Protein AF-A0A6J7ZXK5-F1 (afdb_monomer)

Mean predicted aligned error: 17.22 Å

pLDDT: mean 75.26, std 20.77, range [26.08, 98.31]

Secondary structure (DSSP, 8-state):
--HHHHHHHHSTT-S--HHHHHTGGGSHHHHHHHTT-EEEEEEEEPTT-SSEEEEEEEE--TT---GGGPEEEEEEEETTT--EEEEEESSTTGGGS--HHHHHHHHHHHHHHHTT-TTHHHHHHHHHHHHHHHHHHHHHHHHHHHHHHHHHHHHHSSS-EEE---SEE-SS-TT-EE--SEEEE-SSS--EEEEEE--GGGTTS-HHHHHHTTSS-SEEEETTEEEE-TT-TT-HHHHHHHHHHHHT-SEEEEEEEETTEEEEEEEE--HHHIIIIIHHHHHHHIIIIIHHHHHH-HHHHHHHHHHHGGGS-----------HHHHHHHHHHHHHHHTTSS----

Radius of gyration: 25.98 Å; Cα contacts (8 Å, |Δi|>4): 522; chains: 1; bounding box: 59×76×54 Å

Structure (mmCIF, N/CA/C/O backbone):
data_AF-A0A6J7ZXK5-F1
#
_entry.id   AF-A0A6J7ZXK5-F1
#
loop_
_atom_site.group_PDB
_atom_site.id
_atom_site.type_symbol
_atom_site.label_atom_id
_atom_site.label_alt_id
_atom_site.label_comp_id
_atom_site.label_asym_id
_atom_site.label_entity_id
_atom_site.label_seq_id
_atom_site.pdbx_PDB_ins_code
_atom_site.Cartn_x
_atom_site.Cartn_y
_atom_site.Cartn_z
_atom_site.occupancy
_atom_site.B_iso_or_equiv
_atom_site.auth_seq_id
_atom_site.auth_comp_id
_atom_site.auth_asym_id
_atom_site.auth_atom_id
_atom_site.pdbx_PDB_model_num
ATOM 1 N N . MET A 1 1 ? -20.442 36.609 11.844 1.00 46.25 1 MET A N 1
ATOM 2 C CA . MET A 1 1 ? -20.566 36.477 10.367 1.00 46.25 1 MET A CA 1
ATOM 3 C C . MET A 1 1 ? -19.559 35.444 9.891 1.00 46.25 1 MET A C 1
ATOM 5 O O . MET A 1 1 ? -18.441 35.482 10.380 1.00 46.25 1 MET A O 1
ATOM 9 N N . SER A 1 2 ? -19.920 34.521 8.990 1.00 64.50 2 SER A N 1
ATOM 10 C CA . SER A 1 2 ? -18.962 33.522 8.486 1.00 64.50 2 SER A CA 1
ATOM 11 C C . SER A 1 2 ? -17.752 34.211 7.844 1.00 64.50 2 SER A C 1
ATOM 13 O O . SER A 1 2 ? -17.931 35.162 7.088 1.00 64.50 2 SER A O 1
ATOM 15 N N . MET A 1 3 ? -16.544 33.720 8.116 1.00 69.25 3 MET A N 1
ATOM 16 C CA . MET A 1 3 ? -15.251 34.225 7.622 1.00 69.25 3 MET A CA 1
ATOM 17 C C . MET A 1 3 ? -15.248 34.596 6.127 1.00 69.25 3 MET A C 1
ATOM 19 O O . MET A 1 3 ? -14.761 35.653 5.741 1.00 69.25 3 MET A O 1
ATOM 23 N N . VAL A 1 4 ? -15.916 33.790 5.296 1.00 71.31 4 VAL A N 1
ATOM 24 C CA . VAL A 1 4 ? -16.119 34.066 3.863 1.00 71.31 4 VAL A CA 1
ATOM 25 C C . VAL A 1 4 ? -16.871 35.372 3.604 1.00 71.31 4 VAL A C 1
ATOM 27 O O . VAL A 1 4 ? -16.487 36.137 2.729 1.00 71.31 4 VAL A O 1
ATOM 30 N N . LYS A 1 5 ? -17.923 35.668 4.375 1.00 77.06 5 LYS A N 1
ATOM 31 C CA . LYS A 1 5 ? -18.691 36.913 4.226 1.00 77.06 5 LYS A CA 1
ATOM 32 C C . LYS A 1 5 ? -17.854 38.125 4.631 1.00 77.06 5 LYS A C 1
ATOM 34 O O . LYS A 1 5 ? -17.946 39.148 3.970 1.00 77.06 5 LYS A O 1
ATOM 39 N N . LYS A 1 6 ? -17.039 38.000 5.686 1.00 80.81 6 LYS A N 1
ATOM 40 C CA . LYS A 1 6 ? -16.117 39.058 6.134 1.00 80.81 6 LYS A CA 1
ATOM 41 C C . LYS A 1 6 ? -15.082 39.367 5.049 1.00 80.81 6 LYS A C 1
ATOM 43 O O . LYS A 1 6 ? -14.937 40.522 4.677 1.00 80.81 6 LYS A O 1
ATOM 48 N N . TYR A 1 7 ? -14.442 38.338 4.489 1.00 83.06 7 TYR A N 1
ATOM 49 C CA . TYR A 1 7 ? -13.479 38.502 3.398 1.00 83.06 7 TYR A CA 1
ATOM 50 C C . TYR A 1 7 ? -14.111 39.164 2.165 1.00 83.06 7 TYR A C 1
ATOM 52 O O . TYR A 1 7 ? -13.640 40.203 1.715 1.00 83.06 7 TYR A O 1
ATOM 60 N N . LEU A 1 8 ? -15.231 38.623 1.672 1.00 81.12 8 LEU A N 1
ATOM 61 C CA . LEU A 1 8 ? -15.890 39.126 0.463 1.00 81.12 8 LEU A CA 1
ATOM 62 C C . LEU A 1 8 ? -16.409 40.568 0.597 1.00 81.12 8 LEU A C 1
ATOM 64 O O . LEU A 1 8 ? -16.480 41.266 -0.407 1.00 81.12 8 LEU A O 1
ATOM 68 N N . LEU A 1 9 ? -16.767 41.029 1.799 1.00 83.62 9 LEU A N 1
ATOM 69 C CA . LEU A 1 9 ? -17.201 42.416 2.028 1.00 83.62 9 LEU A CA 1
ATOM 70 C C . LEU A 1 9 ? -16.044 43.410 2.139 1.00 83.62 9 LEU A C 1
ATOM 72 O O . LEU A 1 9 ? -16.239 44.586 1.855 1.00 83.62 9 LEU A O 1
ATOM 76 N N . ASN A 1 10 ? -14.865 42.951 2.558 1.00 79.38 10 ASN A N 1
ATOM 77 C CA . ASN A 1 10 ? -13.720 43.817 2.834 1.00 79.38 10 ASN A CA 1
ATOM 78 C C . ASN A 1 10 ? -12.797 44.009 1.618 1.00 79.38 10 ASN A C 1
ATOM 80 O O . ASN A 1 10 ? -11.854 44.797 1.681 1.00 79.38 10 ASN A O 1
ATOM 84 N N . CYS A 1 11 ? -13.040 43.307 0.508 1.00 76.12 11 CYS A N 1
ATOM 85 C CA . CYS A 1 11 ? -12.299 43.518 -0.733 1.00 76.12 11 CYS A CA 1
ATOM 86 C C . CYS A 1 11 ? -12.685 44.859 -1.381 1.00 76.12 11 CYS A C 1
ATOM 88 O O . CYS A 1 11 ? -13.863 45.139 -1.590 1.00 76.12 11 CYS A O 1
ATOM 90 N N . GLN A 1 12 ? -11.676 45.657 -1.752 1.00 57.50 12 GLN A N 1
ATOM 91 C CA . GLN A 1 12 ? -11.812 47.054 -2.199 1.00 57.50 12 GLN A CA 1
ATOM 92 C C . GLN A 1 12 ? -12.733 47.264 -3.419 1.00 57.50 12 GLN A C 1
ATOM 94 O O . GLN A 1 12 ? -13.252 48.361 -3.596 1.00 57.50 12 GLN A O 1
ATOM 99 N N . VAL A 1 13 ? -12.956 46.232 -4.249 1.00 62.78 13 VAL A N 1
ATOM 100 C CA . VAL A 1 13 ? -13.849 46.269 -5.426 1.00 62.78 13 VAL A CA 1
ATOM 101 C C . VAL A 1 13 ? -14.629 44.953 -5.524 1.00 62.78 13 VAL A C 1
ATOM 103 O O . VAL A 1 13 ? -14.370 44.088 -6.361 1.00 62.78 13 VAL A O 1
ATOM 106 N N . SER A 1 14 ? -15.549 44.759 -4.588 1.00 63.16 14 SER A N 1
ATOM 107 C CA . SER A 1 14 ? -16.334 43.534 -4.449 1.00 63.16 14 SER A CA 1
ATOM 108 C C . SER A 1 14 ? -17.688 43.629 -5.161 1.00 63.16 14 SER A C 1
ATOM 110 O O . SER A 1 14 ? -18.408 44.609 -4.995 1.00 63.16 14 SER A O 1
ATOM 112 N N . GLU A 1 15 ? -18.083 42.587 -5.906 1.00 70.88 15 GLU A N 1
ATOM 113 C CA . GLU A 1 15 ? -19.474 42.435 -6.385 1.00 70.88 15 GLU A CA 1
ATOM 114 C C . GLU A 1 15 ? -20.438 41.988 -5.261 1.00 70.88 15 GLU A C 1
ATOM 116 O O . GLU A 1 15 ? -21.645 41.834 -5.472 1.00 70.88 15 GLU A O 1
ATOM 121 N N . TYR A 1 16 ? -19.916 41.775 -4.048 1.00 80.44 16 TYR A N 1
ATOM 122 C CA . TYR A 1 16 ? -20.671 41.352 -2.878 1.00 80.44 16 TYR A CA 1
ATOM 123 C C . TYR A 1 16 ? -21.000 42.532 -1.968 1.00 80.44 16 TYR A C 1
ATOM 125 O O . TYR A 1 16 ? -20.143 43.320 -1.584 1.00 80.44 16 TYR A O 1
ATOM 133 N N . ASN A 1 17 ? -22.256 42.592 -1.540 1.00 82.56 17 ASN A N 1
ATOM 134 C CA . ASN A 1 17 ? -22.735 43.517 -0.525 1.00 82.56 17 ASN A CA 1
ATOM 135 C C . ASN A 1 17 ? -23.516 42.740 0.544 1.00 82.56 17 ASN A C 1
ATOM 137 O O . ASN A 1 17 ? -23.734 41.528 0.436 1.00 82.56 17 ASN A O 1
ATOM 141 N N . GLN A 1 18 ? -23.925 43.423 1.616 1.00 80.88 18 GLN A N 1
ATOM 142 C CA . GLN A 1 18 ? -24.623 42.758 2.719 1.00 80.88 18 GLN A CA 1
ATOM 143 C C . GLN A 1 18 ? -25.909 42.056 2.255 1.00 80.88 18 GLN A C 1
ATOM 145 O O . GLN A 1 18 ? -26.206 40.958 2.728 1.00 80.88 18 GLN A O 1
ATOM 150 N N . THR A 1 19 ? -26.641 42.649 1.311 1.00 79.88 19 THR A N 1
ATOM 151 C CA . THR A 1 19 ? -27.882 42.095 0.754 1.00 79.88 19 THR A CA 1
ATOM 152 C C . THR A 1 19 ? -27.608 40.835 -0.068 1.00 79.88 19 THR A C 1
ATOM 154 O O . THR A 1 19 ? -28.214 39.793 0.188 1.00 79.88 19 THR A O 1
ATOM 157 N N . SER A 1 20 ? -26.633 40.871 -0.982 1.00 77.81 20 SER A N 1
ATOM 158 C CA . SER A 1 20 ? -26.296 39.721 -1.829 1.00 77.81 20 SER A CA 1
ATOM 159 C C . SER A 1 20 ? -25.711 38.550 -1.031 1.00 77.81 20 SER A C 1
ATOM 161 O O . SER A 1 20 ? -25.982 37.395 -1.348 1.00 77.81 20 SER A O 1
ATOM 163 N N . LEU A 1 21 ? -25.002 38.805 0.076 1.00 79.62 21 LEU A N 1
ATOM 164 C CA . LEU A 1 21 ? -24.476 37.754 0.962 1.00 79.62 21 LEU A CA 1
ATOM 165 C C . LEU A 1 21 ? -25.483 37.215 1.990 1.00 79.62 21 LEU A C 1
ATOM 167 O O . LEU A 1 21 ? -25.245 36.157 2.593 1.00 79.62 21 LEU A O 1
ATOM 171 N N . ARG A 1 22 ? -26.609 37.901 2.220 1.00 80.19 22 ARG A N 1
ATOM 172 C CA . ARG A 1 22 ? -27.767 37.302 2.907 1.00 80.19 22 ARG A CA 1
ATOM 173 C C . ARG A 1 22 ? -28.413 36.251 2.009 1.00 80.19 22 ARG A C 1
ATOM 175 O O . ARG A 1 22 ? -28.687 35.150 2.473 1.00 80.19 22 ARG A O 1
ATOM 182 N N . GLN A 1 23 ? -28.522 36.547 0.716 1.00 82.00 23 GLN A N 1
ATOM 183 C CA . GLN A 1 23 ? -29.048 35.653 -0.316 1.00 82.00 23 GLN A CA 1
ATOM 184 C C . GLN A 1 23 ? -27.929 34.967 -1.117 1.00 82.00 23 GLN A C 1
ATOM 186 O O . GLN A 1 23 ? -28.024 34.810 -2.331 1.00 82.00 23 GLN A O 1
ATOM 191 N N . TYR A 1 24 ? -26.856 34.534 -0.442 1.00 77.50 24 TYR A N 1
ATOM 192 C CA . TYR A 1 24 ? -25.637 34.062 -1.114 1.00 77.50 24 TYR A CA 1
ATOM 193 C C . TYR A 1 24 ? -25.882 32.906 -2.101 1.00 77.50 24 TYR A C 1
ATOM 195 O O . TYR A 1 24 ? -25.178 32.813 -3.104 1.00 77.50 24 TYR A O 1
ATOM 203 N N . LYS A 1 25 ? -26.906 32.071 -1.868 1.00 81.31 25 LYS A N 1
ATOM 204 C CA . LYS A 1 25 ? -27.310 30.978 -2.769 1.00 81.31 25 LYS A CA 1
ATOM 205 C C . LYS A 1 25 ? -27.790 31.449 -4.150 1.00 81.31 25 LYS A C 1
ATOM 207 O O . LYS A 1 25 ? -27.749 30.678 -5.097 1.00 81.31 25 LYS A O 1
ATOM 212 N N . LEU A 1 26 ? -28.216 32.706 -4.274 1.00 80.62 26 LEU A N 1
ATOM 213 C CA . LEU A 1 26 ? -28.639 33.315 -5.539 1.00 80.62 26 LEU A CA 1
ATOM 214 C C . LEU A 1 26 ? -27.481 33.993 -6.287 1.00 80.62 26 LEU A C 1
ATOM 216 O O . LEU A 1 26 ? -27.655 34.458 -7.410 1.00 80.62 26 LEU A O 1
ATOM 220 N N . THR A 1 27 ? -26.295 34.072 -5.678 1.00 83.56 27 THR A N 1
ATOM 221 C CA . THR A 1 27 ? -25.137 34.715 -6.307 1.00 83.56 27 THR A CA 1
ATOM 222 C C . THR A 1 27 ? -24.544 33.840 -7.406 1.00 83.56 27 THR A C 1
ATOM 224 O O . THR A 1 27 ? -24.547 32.610 -7.322 1.00 83.56 27 THR A O 1
ATOM 227 N N . ARG A 1 28 ? -23.923 34.480 -8.403 1.00 84.44 28 ARG A N 1
ATOM 228 C CA . ARG A 1 28 ? -23.172 33.793 -9.465 1.00 84.44 28 ARG A CA 1
ATOM 229 C C . ARG A 1 28 ? -22.085 32.868 -8.907 1.00 84.44 28 ARG A C 1
ATOM 231 O O . ARG A 1 28 ? -21.833 31.801 -9.457 1.00 84.44 28 ARG A O 1
ATOM 238 N N . ALA A 1 29 ? -21.469 33.241 -7.787 1.00 85.50 29 ALA A N 1
ATOM 239 C CA . ALA A 1 29 ? -20.511 32.393 -7.087 1.00 85.50 29 ALA A CA 1
ATOM 240 C C . ALA A 1 29 ? -21.107 31.069 -6.605 1.00 85.50 29 ALA A C 1
ATOM 242 O O . ALA A 1 29 ? -20.501 30.018 -6.805 1.00 85.50 29 ALA A O 1
ATOM 243 N N . TYR A 1 30 ? -22.296 31.098 -6.004 1.00 82.19 30 TYR A N 1
ATOM 244 C CA . TYR A 1 30 ? -22.951 29.864 -5.582 1.00 82.19 30 TYR A CA 1
ATOM 245 C C . TYR A 1 30 ?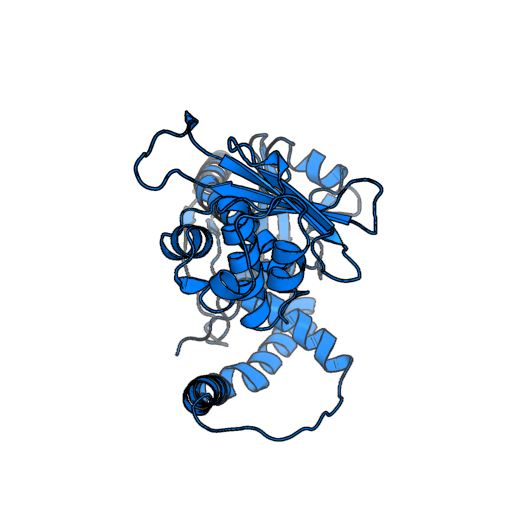 -23.432 29.038 -6.778 1.00 82.19 30 TYR A C 1
ATOM 247 O O . TYR A 1 30 ? -23.305 27.822 -6.751 1.00 82.19 30 TYR A O 1
ATOM 255 N N . GLN A 1 31 ? -23.861 29.672 -7.873 1.00 83.81 31 GLN A N 1
ATOM 256 C CA . GLN A 1 31 ? -24.185 28.964 -9.120 1.00 83.81 31 GLN A CA 1
ATOM 257 C C . GLN A 1 31 ? -22.975 28.200 -9.690 1.00 83.81 31 GLN A C 1
ATOM 259 O O . GLN A 1 31 ? -23.115 27.067 -10.140 1.00 83.81 31 GLN A O 1
ATOM 264 N N . HIS A 1 32 ? -21.765 28.775 -9.639 1.00 79.25 32 HIS A N 1
ATOM 265 C CA . HIS A 1 32 ? -20.539 28.064 -10.031 1.00 79.25 32 HIS A CA 1
ATOM 266 C C . HIS A 1 32 ? -20.218 26.868 -9.120 1.00 79.25 32 HIS A C 1
ATOM 268 O O . HIS A 1 32 ? -19.673 25.870 -9.599 1.00 79.25 32 HIS A O 1
ATOM 274 N N . LEU A 1 33 ? -20.534 26.970 -7.826 1.00 76.81 33 LEU A N 1
ATOM 275 C CA . LEU A 1 33 ? -20.381 25.881 -6.863 1.00 76.81 33 LEU A CA 1
ATOM 276 C C . LEU A 1 33 ? -21.398 24.759 -7.116 1.00 76.81 33 LEU A C 1
ATOM 278 O O . LEU A 1 33 ? -21.000 23.605 -7.262 1.00 76.81 33 LEU A O 1
ATOM 282 N N . ASP A 1 34 ? -22.679 25.106 -7.212 1.00 74.81 34 ASP A N 1
ATOM 283 C CA . ASP A 1 34 ? -23.798 24.174 -7.390 1.00 74.81 34 ASP A CA 1
ATOM 284 C C . ASP A 1 34 ? -23.681 23.386 -8.703 1.00 74.81 34 ASP A C 1
ATOM 286 O O . ASP A 1 34 ? -23.785 22.160 -8.729 1.00 74.81 34 ASP A O 1
ATOM 290 N N . ALA A 1 35 ? -23.290 24.071 -9.781 1.00 73.44 35 ALA A N 1
ATOM 291 C CA . ALA A 1 35 ? -23.019 23.455 -11.075 1.00 73.44 35 ALA A CA 1
ATOM 292 C C . ALA A 1 35 ? -21.688 22.669 -11.137 1.00 73.44 35 ALA A C 1
ATOM 294 O O . ALA A 1 35 ? -21.307 22.175 -12.198 1.00 73.44 35 ALA A O 1
ATOM 295 N N . LYS A 1 36 ? -20.955 22.542 -10.018 1.00 74.44 36 LYS A N 1
ATOM 296 C CA . LYS A 1 36 ? -19.687 21.793 -9.900 1.00 74.44 36 LYS A CA 1
ATOM 297 C C . LYS A 1 36 ? -18.620 22.223 -10.915 1.00 74.44 36 LYS A C 1
ATOM 299 O O . LYS A 1 36 ? -17.839 21.412 -11.409 1.00 74.44 36 LYS A O 1
ATOM 304 N N . HIS A 1 37 ? -18.540 23.521 -11.205 1.00 79.56 37 HIS A N 1
ATOM 305 C CA . HIS A 1 37 ? -17.575 24.053 -12.171 1.00 79.56 37 HIS A CA 1
ATOM 306 C C . HIS A 1 37 ? -16.142 24.141 -11.623 1.00 79.56 37 HIS A C 1
ATOM 308 O O . HIS A 1 37 ? -15.199 24.328 -12.399 1.00 79.56 37 HIS A O 1
ATOM 314 N N . LEU A 1 38 ? -15.957 24.013 -10.304 1.00 74.62 38 LEU A N 1
ATOM 315 C CA . LEU A 1 38 ? -14.646 24.001 -9.656 1.00 74.62 38 LEU A CA 1
ATOM 316 C C . LEU A 1 38 ? -13.979 22.626 -9.751 1.00 74.62 38 LEU A C 1
ATOM 318 O O . LEU A 1 38 ? -14.526 21.610 -9.341 1.00 74.62 38 LEU A O 1
ATOM 322 N N . ASN A 1 39 ? -12.745 22.628 -10.235 1.00 74.88 39 ASN A N 1
ATOM 323 C CA . ASN A 1 39 ? -11.919 21.462 -10.501 1.00 74.88 39 ASN A CA 1
ATOM 324 C C . ASN A 1 39 ? -10.497 21.685 -9.980 1.00 74.88 39 ASN A C 1
ATOM 326 O O . ASN A 1 39 ? -10.060 22.825 -9.808 1.00 74.88 39 ASN A O 1
ATOM 330 N N . ASN A 1 40 ? -9.740 20.601 -9.794 1.00 73.62 40 ASN A N 1
ATOM 331 C CA . ASN A 1 40 ? -8.323 20.642 -9.401 1.00 73.62 40 ASN A CA 1
ATOM 332 C C . ASN A 1 40 ? -8.048 21.475 -8.132 1.00 73.62 40 ASN A C 1
ATOM 334 O O . ASN A 1 40 ? -7.013 22.136 -8.029 1.00 73.62 40 ASN A O 1
ATOM 338 N N . VAL A 1 41 ? -8.981 21.461 -7.172 1.00 71.62 41 VAL A N 1
ATOM 339 C CA . VAL A 1 41 ? -8.813 22.165 -5.895 1.00 71.62 41 VAL A CA 1
ATOM 340 C C . VAL A 1 41 ? -7.691 21.495 -5.103 1.00 71.62 41 VAL A C 1
ATOM 342 O O . VAL A 1 41 ? -7.762 20.308 -4.792 1.00 71.62 41 VAL A O 1
ATOM 345 N N . SER A 1 42 ? -6.640 22.243 -4.788 1.00 61.97 42 SER A N 1
ATOM 346 C CA . SER A 1 42 ? -5.446 21.746 -4.103 1.00 61.97 42 SER A CA 1
ATOM 347 C C . SER A 1 42 ? -4.882 22.803 -3.166 1.00 61.97 42 SER A C 1
ATOM 349 O O . SER A 1 42 ? -4.924 23.986 -3.469 1.00 61.97 42 SER A O 1
ATOM 351 N N . TYR A 1 43 ? -4.328 22.395 -2.030 1.00 71.56 43 TYR A N 1
ATOM 352 C CA . TYR A 1 43 ? -3.580 23.289 -1.145 1.00 71.56 43 TYR A CA 1
ATOM 353 C C . TYR A 1 43 ? -2.079 23.092 -1.358 1.00 71.56 43 TYR A C 1
ATOM 355 O O . TYR A 1 43 ? -1.624 21.957 -1.505 1.00 71.56 43 TYR A O 1
ATOM 363 N N . ASN A 1 44 ? -1.323 24.186 -1.368 1.00 67.56 44 ASN A N 1
ATOM 364 C CA . ASN A 1 44 ? 0.124 24.217 -1.520 1.00 67.56 44 ASN A CA 1
ATOM 365 C C . ASN A 1 44 ? 0.717 25.092 -0.406 1.00 67.56 44 ASN A C 1
ATOM 367 O O . ASN A 1 44 ? 0.388 26.279 -0.362 1.00 67.56 44 ASN A O 1
ATOM 371 N N . PRO A 1 45 ? 1.575 24.553 0.475 1.00 66.75 45 PRO A N 1
ATOM 372 C CA . PRO A 1 45 ? 2.312 25.388 1.416 1.00 66.75 45 PRO A CA 1
ATOM 373 C C . PRO A 1 45 ? 3.243 26.336 0.648 1.00 66.75 45 PRO A C 1
ATOM 375 O O . PRO A 1 45 ? 3.753 25.983 -0.421 1.00 66.75 45 PRO A O 1
ATOM 378 N N . ILE A 1 46 ? 3.441 27.544 1.171 1.00 70.94 46 ILE A N 1
ATOM 379 C CA . ILE A 1 46 ? 4.375 28.506 0.587 1.00 70.94 46 ILE A CA 1
ATOM 380 C C . ILE A 1 46 ? 5.759 28.214 1.164 1.00 70.94 46 ILE A C 1
ATOM 382 O O . ILE A 1 46 ? 5.944 28.177 2.377 1.00 70.94 46 ILE A O 1
ATOM 386 N N . VAL A 1 47 ? 6.728 27.961 0.283 1.00 61.38 47 VAL A N 1
ATOM 387 C CA . VAL A 1 47 ? 8.114 27.684 0.681 1.00 61.38 47 VAL A CA 1
ATOM 388 C C . VAL A 1 47 ? 8.648 28.893 1.449 1.00 61.38 47 VAL A C 1
ATOM 390 O O . VAL A 1 47 ? 8.525 30.019 0.970 1.00 61.38 47 VAL A O 1
ATOM 393 N N . ASN A 1 48 ? 9.229 28.649 2.625 1.00 58.06 48 ASN A N 1
ATOM 394 C CA . ASN A 1 48 ? 9.739 29.668 3.552 1.00 58.06 48 ASN A CA 1
ATOM 395 C C . ASN A 1 48 ? 8.662 30.550 4.218 1.00 58.06 48 ASN A C 1
ATOM 397 O O . ASN A 1 48 ? 8.964 31.665 4.638 1.00 58.06 48 ASN A O 1
ATOM 401 N N . SER A 1 49 ? 7.414 30.079 4.328 1.00 61.44 49 SER A N 1
ATOM 402 C CA . SER A 1 49 ? 6.383 30.741 5.135 1.00 61.44 49 SER A CA 1
ATOM 403 C C . SER A 1 49 ? 5.605 29.736 5.981 1.00 61.44 49 SER A C 1
ATOM 405 O O . SER A 1 49 ? 4.842 28.925 5.457 1.00 61.44 49 SER A O 1
ATOM 407 N N . ASP A 1 50 ? 5.746 29.849 7.300 1.00 71.31 50 ASP A N 1
ATOM 408 C CA . ASP A 1 50 ? 4.936 29.089 8.263 1.00 71.31 50 ASP A CA 1
ATOM 409 C C . ASP A 1 50 ? 3.549 29.720 8.467 1.00 71.31 50 ASP A C 1
ATOM 411 O O . ASP A 1 50 ? 2.619 29.081 8.952 1.00 71.31 50 ASP A O 1
ATOM 415 N N . THR A 1 51 ? 3.397 30.976 8.043 1.00 68.19 51 THR A N 1
ATOM 416 C CA . THR A 1 51 ? 2.189 31.784 8.232 1.00 68.19 51 THR A CA 1
ATOM 417 C C . THR A 1 51 ? 1.173 31.589 7.113 1.00 68.19 51 THR A C 1
ATOM 419 O O . THR A 1 51 ? -0.024 31.652 7.369 1.00 68.19 51 THR A O 1
ATOM 422 N N . PHE A 1 52 ? 1.604 31.349 5.869 1.00 72.50 52 PHE A N 1
ATOM 423 C CA . PHE A 1 52 ? 0.706 31.401 4.711 1.00 72.50 52 PHE A CA 1
ATOM 424 C C . PHE A 1 52 ? 0.708 30.131 3.865 1.00 72.50 52 PHE A C 1
ATOM 426 O O . PHE A 1 52 ? 1.728 29.472 3.672 1.00 72.50 52 PHE A O 1
ATOM 433 N N . GLY A 1 53 ? -0.454 29.794 3.310 1.00 74.88 53 GLY A N 1
ATOM 434 C CA . GLY A 1 53 ? -0.622 28.687 2.374 1.00 74.88 53 GLY A CA 1
ATOM 435 C C . GLY A 1 53 ? -1.560 29.033 1.229 1.00 74.88 53 GLY A C 1
ATOM 436 O O . GLY A 1 53 ? -2.466 29.840 1.386 1.00 74.88 53 GLY A O 1
ATOM 437 N N . ALA A 1 54 ? -1.364 28.423 0.062 1.00 77.69 54 ALA A N 1
ATOM 438 C CA . ALA A 1 54 ? -2.116 28.739 -1.147 1.00 77.69 54 ALA A CA 1
ATOM 439 C C . ALA A 1 54 ? -3.065 27.603 -1.555 1.00 77.69 54 ALA A C 1
ATOM 441 O O . ALA A 1 54 ? -2.629 26.526 -1.964 1.00 77.69 54 ALA A O 1
ATOM 442 N N . VAL A 1 55 ? -4.371 27.858 -1.550 1.00 77.75 55 VAL A N 1
ATOM 443 C CA . VAL A 1 55 ? -5.368 27.013 -2.214 1.00 77.75 55 VAL A CA 1
ATOM 444 C C . VAL A 1 55 ? -5.441 27.396 -3.686 1.00 77.75 55 VAL A C 1
ATOM 446 O O . VAL A 1 55 ? -5.749 28.534 -4.017 1.00 77.75 55 VAL A O 1
ATOM 449 N N . LYS A 1 56 ? -5.178 26.449 -4.579 1.00 81.38 56 LYS A N 1
ATOM 450 C CA . LYS A 1 56 ? -5.309 26.585 -6.029 1.00 81.38 56 LYS A CA 1
ATOM 451 C C . LYS A 1 56 ? -6.538 25.834 -6.511 1.00 81.38 56 LYS A C 1
ATOM 453 O O . LYS A 1 56 ? -6.836 24.763 -5.993 1.00 81.38 56 LYS A O 1
ATOM 458 N N . ALA A 1 57 ? -7.214 26.351 -7.523 1.00 81.94 57 ALA A N 1
ATOM 459 C CA . ALA A 1 57 ? -8.289 25.648 -8.211 1.00 81.94 57 ALA A CA 1
ATOM 460 C C . ALA A 1 57 ? -8.368 26.081 -9.678 1.00 81.94 57 ALA A C 1
ATOM 462 O O . ALA A 1 57 ? -7.697 27.014 -10.116 1.00 81.94 57 ALA A O 1
ATOM 463 N N . SER A 1 58 ? -9.226 25.408 -10.432 1.00 83.62 58 SER A N 1
ATOM 464 C CA . SER A 1 58 ? -9.625 25.780 -11.787 1.00 83.62 58 SER A CA 1
ATOM 465 C C . SER A 1 58 ? -11.148 25.833 -11.871 1.00 83.62 58 SER A C 1
ATOM 467 O O . SER A 1 58 ? -11.815 24.997 -11.275 1.00 83.62 58 SER A O 1
ATOM 469 N N . CYS A 1 59 ? -11.710 26.797 -12.590 1.00 82.50 59 CYS A N 1
ATOM 470 C CA . CYS A 1 59 ? -13.139 26.910 -12.841 1.00 82.50 59 CYS A CA 1
ATOM 471 C C . CYS A 1 59 ? -13.396 26.831 -14.345 1.00 82.50 59 CYS A C 1
ATOM 473 O O . CYS A 1 59 ? -12.832 27.613 -15.118 1.00 82.50 59 CYS A O 1
ATOM 475 N N . LEU A 1 60 ? -14.213 25.862 -14.754 1.00 75.69 60 LEU A N 1
ATOM 476 C CA . LEU A 1 60 ? -14.644 25.721 -16.140 1.00 75.69 60 LEU A CA 1
ATOM 477 C C . LEU A 1 60 ? -15.773 26.719 -16.448 1.00 75.69 60 LEU A C 1
ATOM 479 O O . LEU A 1 60 ? -16.593 27.007 -15.572 1.00 75.69 60 LEU A O 1
ATOM 483 N N . PRO A 1 61 ? -15.834 27.261 -17.675 1.00 69.06 61 PRO A N 1
ATOM 484 C CA . PRO A 1 61 ? -16.959 28.088 -18.091 1.00 69.06 61 PRO A CA 1
ATOM 485 C C . PRO A 1 61 ? -18.249 27.258 -18.110 1.00 69.06 61 PRO A C 1
ATOM 487 O O . PRO A 1 61 ? -18.254 26.109 -18.544 1.00 69.06 61 PRO A O 1
ATOM 490 N N . SER A 1 62 ? -19.359 27.868 -17.698 1.00 54.97 62 SER A N 1
ATOM 491 C CA . SER A 1 62 ? -20.658 27.204 -17.518 1.00 54.97 62 SER A CA 1
ATOM 492 C C . SER A 1 62 ? -21.307 26.657 -18.797 1.00 54.97 62 SER A C 1
ATOM 494 O O . SER A 1 62 ? -22.358 26.033 -18.716 1.00 54.97 62 SER A O 1
ATOM 496 N N . GLN A 1 63 ? -20.725 26.906 -19.976 1.00 45.62 63 GLN A N 1
ATOM 497 C CA . GLN A 1 63 ? -21.320 26.579 -21.281 1.00 45.62 63 GLN A CA 1
ATOM 498 C C . GLN A 1 63 ? -20.290 26.137 -22.342 1.00 45.62 63 GLN A C 1
ATOM 500 O O . GLN A 1 63 ? -20.565 26.202 -23.536 1.00 45.62 63 GLN A O 1
ATOM 505 N N . SER A 1 64 ? -19.076 25.724 -21.956 1.00 51.50 64 SER A N 1
ATOM 506 C CA . SER A 1 64 ? -18.056 25.323 -22.937 1.00 51.50 64 SER A CA 1
ATOM 507 C C . SER A 1 64 ? -17.097 24.265 -22.388 1.00 51.50 64 SER A C 1
ATOM 509 O O . SER A 1 64 ? -16.562 24.399 -21.292 1.00 51.50 64 SER A O 1
ATOM 511 N N . SER A 1 65 ? -16.839 23.222 -23.179 1.00 53.47 65 SER A N 1
ATOM 512 C CA . SER A 1 65 ? -15.826 22.183 -22.926 1.00 53.47 65 SER A CA 1
ATOM 513 C C . SER A 1 65 ? -14.404 22.619 -23.316 1.00 53.47 65 SER A C 1
ATOM 515 O O . SER A 1 65 ? -13.449 21.842 -23.236 1.00 53.47 65 SER A O 1
ATOM 517 N N . GLU A 1 66 ? -14.243 23.872 -23.742 1.00 57.44 66 GLU A N 1
ATOM 518 C CA . GLU A 1 66 ? -13.000 24.406 -24.273 1.00 57.44 66 GLU A CA 1
ATOM 519 C C . GLU A 1 66 ? -12.020 24.749 -23.141 1.00 57.44 66 GLU A C 1
ATOM 521 O O . GLU A 1 66 ? -12.149 25.758 -22.440 1.00 57.44 66 GLU A O 1
ATOM 526 N N . LYS A 1 67 ? -10.989 23.909 -22.975 1.00 59.53 67 LYS A N 1
ATOM 527 C CA . LYS A 1 67 ? -9.963 24.056 -21.925 1.00 59.53 67 LYS A CA 1
ATOM 528 C C . LYS A 1 67 ? -9.279 25.430 -21.924 1.00 59.53 67 LYS A C 1
ATOM 530 O O . LYS A 1 67 ? -8.871 25.885 -20.856 1.00 59.53 67 LYS A O 1
ATOM 535 N N . ALA A 1 68 ? -9.199 26.104 -23.074 1.00 60.72 68 ALA A N 1
ATOM 536 C CA . ALA A 1 68 ? -8.584 27.426 -23.225 1.00 60.72 68 ALA A CA 1
ATOM 537 C C . ALA A 1 68 ? -9.292 28.540 -22.425 1.00 60.72 68 ALA A C 1
ATOM 539 O O . ALA A 1 68 ? -8.679 29.554 -22.103 1.00 60.72 68 ALA A O 1
ATOM 540 N N . LYS A 1 69 ? -10.567 28.354 -22.057 1.00 70.31 69 LYS A N 1
ATOM 541 C CA . LYS A 1 69 ? -11.360 29.339 -21.298 1.00 70.31 69 LYS A CA 1
ATOM 542 C C . LYS A 1 69 ? -11.349 29.108 -19.781 1.00 70.31 69 LYS A C 1
ATOM 544 O O . LYS A 1 69 ? -11.957 29.891 -19.048 1.00 70.31 69 LYS A O 1
ATOM 549 N N . THR A 1 70 ? -10.648 28.074 -19.310 1.00 79.81 70 THR A N 1
ATOM 550 C CA . THR A 1 70 ? -10.528 27.726 -17.886 1.00 79.81 70 THR A CA 1
ATOM 551 C C . THR A 1 70 ? -9.936 28.878 -17.082 1.00 79.81 70 THR A C 1
ATOM 553 O O . THR A 1 70 ? -8.924 29.462 -17.470 1.00 79.81 70 THR A O 1
ATOM 556 N N . LYS A 1 71 ? -10.543 29.186 -15.935 1.00 85.19 71 LYS A N 1
ATOM 557 C CA . LYS A 1 71 ? -10.040 30.201 -15.007 1.00 85.19 71 LYS A CA 1
ATOM 558 C C . LYS A 1 71 ? -9.310 29.545 -13.851 1.00 85.19 71 LYS A C 1
ATOM 560 O O . LYS A 1 71 ? -9.895 28.776 -13.104 1.00 85.19 71 LYS A O 1
ATOM 565 N N . TYR A 1 72 ? -8.035 29.855 -13.700 1.00 84.25 72 TYR A N 1
ATOM 566 C CA . TYR A 1 72 ? -7.226 29.455 -12.554 1.00 84.25 72 TYR A CA 1
ATOM 567 C C . TYR A 1 72 ? -7.420 30.423 -11.395 1.00 84.25 72 TYR A C 1
ATOM 569 O O . TYR A 1 72 ? -7.461 31.639 -11.608 1.00 84.25 72 TYR A O 1
ATOM 577 N N . LEU A 1 73 ? -7.546 29.858 -10.197 1.00 84.62 73 LEU A N 1
ATOM 578 C CA . LEU A 1 73 ? -7.812 30.557 -8.950 1.00 84.62 73 LEU A CA 1
ATOM 579 C C . LEU A 1 73 ? -6.751 30.224 -7.915 1.00 84.62 73 LEU A C 1
ATOM 581 O O . LEU A 1 73 ? -6.308 29.080 -7.826 1.00 84.62 73 LEU A O 1
ATOM 585 N N . HIS A 1 74 ? -6.422 31.210 -7.096 1.00 84.69 74 HIS A N 1
ATOM 586 C CA . HIS A 1 74 ? -5.513 31.111 -5.970 1.00 84.69 74 HIS A CA 1
ATOM 587 C C . HIS A 1 74 ? -6.123 31.857 -4.782 1.00 84.69 74 HIS A C 1
ATOM 589 O O . HIS A 1 74 ? -6.585 32.981 -4.946 1.00 84.69 74 HIS A O 1
ATOM 595 N N . ILE A 1 75 ? -6.125 31.256 -3.597 1.00 83.94 75 ILE A N 1
ATOM 596 C CA . ILE A 1 75 ? -6.487 31.901 -2.332 1.00 83.94 75 ILE A CA 1
ATOM 597 C C . ILE A 1 75 ? -5.350 31.653 -1.357 1.00 83.94 75 ILE A C 1
ATOM 599 O O . ILE A 1 75 ? -4.980 30.507 -1.120 1.00 83.94 75 ILE A O 1
ATOM 603 N N . ILE A 1 76 ? -4.805 32.721 -0.798 1.00 82.94 76 ILE A N 1
ATOM 604 C CA . ILE A 1 76 ? -3.836 32.673 0.284 1.00 82.94 76 ILE A CA 1
ATOM 605 C C . ILE A 1 76 ? -4.612 32.626 1.594 1.00 82.94 76 ILE A C 1
ATOM 607 O O . ILE A 1 76 ? -5.445 33.490 1.853 1.00 82.94 76 ILE A O 1
ATOM 611 N N . LEU A 1 77 ? -4.357 31.601 2.391 1.00 75.12 77 LEU A N 1
ATOM 612 C CA . LEU A 1 77 ? -4.893 31.422 3.730 1.00 75.12 77 LEU A CA 1
ATOM 613 C C . LEU A 1 77 ? -3.787 31.711 4.737 1.00 75.12 77 LEU A C 1
ATOM 615 O O . LEU A 1 77 ? -2.656 31.255 4.559 1.00 75.12 77 LEU A O 1
ATOM 619 N N . ASP A 1 78 ? -4.137 32.429 5.793 1.00 71.94 78 ASP A N 1
ATOM 620 C CA . ASP A 1 78 ? -3.358 32.457 7.022 1.00 71.94 78 ASP A CA 1
ATOM 621 C C . ASP A 1 78 ? -3.547 31.112 7.741 1.00 71.94 78 ASP A C 1
ATOM 623 O O . ASP A 1 78 ? -4.667 30.682 8.020 1.00 71.94 78 ASP A O 1
ATOM 627 N N . GLN A 1 79 ? -2.448 30.406 7.985 1.00 63.97 79 GLN A N 1
ATOM 628 C CA . GLN A 1 79 ? -2.449 29.067 8.565 1.00 63.97 79 GLN A CA 1
ATOM 629 C C . GLN A 1 79 ? -2.792 29.059 10.058 1.00 63.97 79 GLN A C 1
ATOM 631 O O . GLN A 1 79 ? -3.186 28.011 10.570 1.00 63.97 79 GLN A O 1
ATOM 636 N N . HIS A 1 80 ? -2.653 30.190 10.752 1.00 63.19 80 HIS A N 1
ATOM 637 C CA . HIS A 1 80 ? -2.961 30.319 12.174 1.00 63.19 80 HIS A CA 1
ATOM 638 C C . HIS A 1 80 ? -4.424 30.695 12.386 1.00 63.19 80 HIS A C 1
ATOM 640 O O . HIS A 1 80 ? -5.110 30.096 13.212 1.00 63.19 80 HIS A O 1
ATOM 646 N N . THR A 1 81 ? -4.921 31.671 11.624 1.00 65.81 81 THR A N 1
ATOM 647 C CA . THR A 1 81 ? -6.300 32.166 11.771 1.00 65.81 81 THR A CA 1
ATOM 648 C C . THR A 1 81 ? -7.296 31.419 10.888 1.00 65.81 81 THR A C 1
ATOM 650 O O . THR A 1 81 ? -8.505 31.512 11.097 1.00 65.81 81 THR A O 1
ATOM 653 N N . SER A 1 82 ? -6.804 30.664 9.899 1.00 63.19 82 SER A N 1
ATOM 654 C CA . SER A 1 82 ? -7.593 30.084 8.805 1.00 63.19 82 SER A CA 1
ATOM 655 C C . SER A 1 82 ? -8.341 31.123 7.960 1.00 63.19 82 SER A C 1
ATOM 657 O O . SER A 1 82 ? -9.134 30.740 7.094 1.00 63.19 82 SER A O 1
ATOM 659 N N . GLU A 1 83 ? -8.089 32.423 8.166 1.00 71.25 83 GLU A N 1
ATOM 660 C CA . GLU A 1 83 ? -8.717 33.495 7.403 1.00 71.25 83 GLU A CA 1
ATOM 661 C C . GLU A 1 83 ? -8.073 33.616 6.011 1.00 71.25 83 GLU A C 1
ATOM 663 O O . GLU A 1 83 ? -6.851 33.498 5.863 1.00 71.25 83 GLU A O 1
ATOM 668 N N . PRO A 1 84 ? -8.866 33.853 4.950 1.00 79.31 84 PRO A N 1
ATOM 669 C CA . PRO A 1 84 ? -8.307 34.213 3.660 1.00 79.31 84 PRO A CA 1
ATOM 670 C C . PRO A 1 84 ? -7.593 35.564 3.767 1.00 79.31 84 PRO A C 1
ATOM 672 O O . PRO A 1 84 ? -8.207 36.574 4.102 1.00 79.31 84 PRO A O 1
ATOM 675 N N . TYR A 1 85 ? -6.299 35.566 3.463 1.00 80.81 85 TYR A N 1
ATOM 676 C CA . TYR A 1 85 ? -5.452 36.754 3.441 1.00 80.81 85 TYR A CA 1
ATOM 677 C C . TYR A 1 85 ? -5.572 37.505 2.109 1.00 80.81 85 TYR A C 1
ATOM 679 O O . TYR A 1 85 ? -5.632 38.729 2.073 1.00 80.81 85 TYR A O 1
ATOM 687 N N . GLY A 1 86 ? -5.652 36.771 0.996 1.00 82.75 86 GLY A N 1
ATOM 688 C CA . GLY A 1 86 ? -5.732 37.352 -0.343 1.00 82.75 86 GLY A CA 1
ATOM 689 C C . GLY A 1 86 ? -6.133 36.327 -1.394 1.00 82.75 86 GLY A C 1
ATOM 690 O O . GLY A 1 86 ? -6.090 35.124 -1.143 1.00 82.75 86 GLY A O 1
ATOM 691 N N . ALA A 1 87 ? -6.531 36.781 -2.579 1.00 86.50 87 ALA A N 1
ATOM 692 C CA . ALA A 1 87 ? -6.950 35.885 -3.649 1.00 86.50 87 ALA A CA 1
ATOM 693 C C . ALA A 1 87 ? -6.649 36.446 -5.039 1.00 86.50 87 ALA A C 1
ATOM 695 O O . ALA A 1 87 ? -6.579 37.652 -5.246 1.00 86.50 87 ALA A O 1
ATOM 696 N N . PHE A 1 88 ? -6.499 35.553 -6.011 1.00 87.12 88 PHE A N 1
ATOM 697 C CA . PHE A 1 88 ? -6.249 35.893 -7.403 1.00 87.12 88 PHE A CA 1
ATOM 698 C C . PHE A 1 88 ? -6.986 34.939 -8.335 1.00 87.12 88 PHE A C 1
ATOM 700 O O . PHE A 1 88 ? -6.972 33.722 -8.147 1.00 87.12 88 PHE A O 1
ATOM 707 N N . CYS A 1 89 ? -7.601 35.488 -9.377 1.00 86.38 89 CYS A N 1
ATOM 708 C CA . CYS A 1 89 ? -8.208 34.713 -10.449 1.00 86.38 89 CYS A CA 1
ATOM 709 C C . CYS A 1 89 ? -7.735 35.233 -11.809 1.00 86.38 89 CYS A C 1
ATOM 711 O O . CYS A 1 89 ? -7.559 36.427 -12.006 1.00 86.38 89 CYS A O 1
ATOM 713 N N . THR A 1 90 ? -7.602 34.345 -12.788 1.00 84.56 90 THR A N 1
ATOM 714 C CA . THR A 1 90 ? -7.249 34.693 -14.184 1.00 84.56 90 THR A CA 1
ATOM 715 C C . THR A 1 90 ? -8.439 35.210 -15.014 1.00 84.56 90 THR A C 1
ATOM 717 O O . THR A 1 90 ? -8.384 35.278 -16.244 1.00 84.56 90 THR A O 1
ATOM 720 N N . CYS A 1 91 ? -9.569 35.532 -14.378 1.00 80.56 91 CYS A N 1
ATOM 721 C CA . CYS A 1 91 ? -10.694 36.188 -15.047 1.00 80.56 91 CYS A CA 1
ATOM 722 C C . CYS A 1 91 ? -10.461 37.701 -15.187 1.00 80.56 91 CYS A C 1
ATOM 724 O O . CYS A 1 91 ? -9.614 38.265 -14.502 1.00 80.56 91 CYS A O 1
ATOM 726 N N . THR A 1 92 ? -11.248 38.365 -16.034 1.00 79.38 92 THR A N 1
ATOM 727 C CA . THR A 1 92 ? -11.106 39.800 -16.351 1.00 79.38 92 THR A CA 1
ATOM 728 C C . THR A 1 92 ? -11.181 40.713 -15.127 1.00 79.38 92 THR A C 1
ATOM 730 O O . THR A 1 92 ? -10.512 41.736 -15.086 1.00 79.38 92 THR A O 1
ATOM 733 N N . VAL A 1 93 ? -11.943 40.316 -14.108 1.00 75.62 93 VAL A N 1
ATOM 734 C CA . VAL A 1 93 ? -12.082 41.038 -12.831 1.00 75.62 93 VAL A CA 1
ATOM 735 C C . VAL A 1 93 ? -11.308 40.366 -11.691 1.00 75.62 93 VAL A C 1
ATOM 737 O O . VAL A 1 93 ? -11.547 40.626 -10.523 1.00 75.62 93 VAL A O 1
ATOM 740 N N . GLY A 1 94 ? -10.388 39.449 -11.991 1.00 68.62 94 GLY A N 1
ATOM 741 C CA . GLY A 1 94 ? -9.756 38.610 -10.973 1.00 68.62 94 GLY A CA 1
ATOM 742 C C . GLY A 1 94 ? -8.730 39.319 -10.087 1.00 68.62 94 GLY A C 1
ATOM 743 O O . GLY A 1 94 ? -8.394 38.792 -9.027 1.00 68.62 94 GLY A O 1
ATOM 744 N N . LEU A 1 95 ? -8.298 40.524 -10.476 1.00 71.50 95 LEU A N 1
ATOM 745 C CA . LEU A 1 95 ? -7.468 41.418 -9.661 1.00 71.50 95 LEU A CA 1
ATOM 746 C C . LEU A 1 95 ? -8.222 42.003 -8.460 1.00 71.50 95 LEU A C 1
ATOM 748 O O . LEU A 1 95 ? -7.592 42.441 -7.504 1.00 71.50 95 LEU A O 1
ATOM 752 N N . THR A 1 96 ? -9.559 41.975 -8.466 1.00 75.31 96 THR A N 1
ATOM 753 C CA . THR A 1 96 ? -10.359 42.487 -7.344 1.00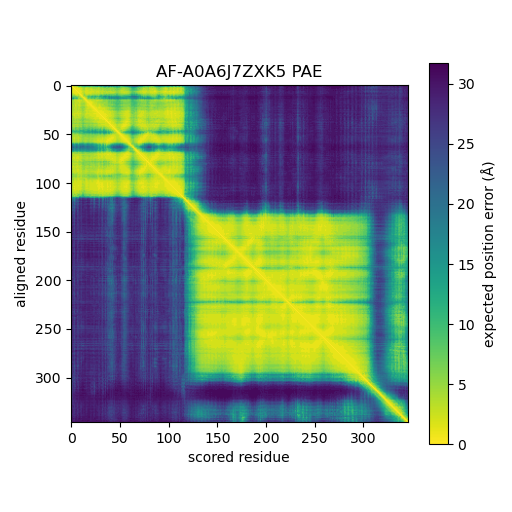 75.31 96 THR A CA 1
ATOM 754 C C . THR A 1 96 ? -10.394 41.544 -6.144 1.00 75.31 96 THR A C 1
ATOM 756 O O . THR A 1 96 ? -10.947 41.891 -5.103 1.00 75.31 96 THR A O 1
ATOM 759 N N . GLN A 1 97 ? -9.831 40.338 -6.288 1.00 83.19 97 GLN A N 1
ATOM 760 C CA . GLN A 1 97 ? -9.802 39.276 -5.276 1.00 83.19 97 GLN A CA 1
ATOM 761 C C . GLN A 1 97 ? -11.185 38.739 -4.856 1.00 83.19 97 GLN A C 1
ATOM 763 O O . GLN A 1 97 ? -11.269 37.789 -4.087 1.00 83.19 97 GLN A O 1
ATOM 768 N N . ALA A 1 98 ? -12.277 39.277 -5.403 1.00 85.06 98 ALA A N 1
ATOM 769 C CA . ALA A 1 98 ? -13.649 38.945 -5.025 1.00 85.06 98 ALA A CA 1
ATOM 770 C C . ALA A 1 98 ? -14.548 38.729 -6.253 1.00 85.06 98 ALA A C 1
ATOM 772 O O . ALA A 1 98 ? -15.700 39.143 -6.279 1.00 85.06 98 ALA A O 1
ATOM 773 N N . CYS A 1 99 ? -14.036 38.075 -7.296 1.00 87.69 99 CYS A N 1
ATOM 774 C CA . CYS A 1 99 ? -14.881 37.646 -8.413 1.00 87.69 99 CYS A CA 1
ATOM 775 C C . CYS A 1 99 ? -15.750 36.431 -8.041 1.00 87.69 99 CYS A C 1
ATOM 777 O O . CYS A 1 99 ? -15.449 35.696 -7.095 1.00 87.69 99 CYS A O 1
ATOM 779 N N . SER A 1 100 ? -16.774 36.152 -8.844 1.00 88.38 100 SER A N 1
ATOM 780 C CA . SER A 1 100 ? -17.671 35.003 -8.663 1.00 88.38 100 SER A CA 1
ATOM 781 C C . SER A 1 100 ? -16.947 33.660 -8.588 1.00 88.38 100 SER A C 1
ATOM 783 O O . SER A 1 100 ? -17.343 32.790 -7.818 1.00 88.38 100 SER A O 1
ATOM 785 N N . HIS A 1 101 ? -15.832 33.498 -9.298 1.00 86.31 101 HIS A N 1
ATOM 786 C CA . HIS A 1 101 ? -15.010 32.292 -9.203 1.00 86.31 101 HIS A CA 1
ATOM 787 C C . HIS A 1 101 ? -14.319 32.166 -7.829 1.00 86.31 101 HIS A C 1
ATOM 789 O O . HIS A 1 101 ? -14.308 31.081 -7.245 1.00 86.31 101 HIS A O 1
ATOM 795 N N . ILE A 1 102 ? -13.773 33.265 -7.284 1.00 88.44 102 ILE A N 1
ATOM 796 C CA . ILE A 1 102 ? -13.170 33.268 -5.939 1.00 88.44 102 ILE A CA 1
ATOM 797 C C . ILE A 1 102 ? -14.243 33.022 -4.880 1.00 88.44 102 ILE A C 1
ATOM 799 O O . ILE A 1 102 ? -14.041 32.198 -3.991 1.00 88.44 102 ILE A O 1
ATOM 803 N N . GLY A 1 103 ? -15.406 33.664 -5.015 1.00 86.56 103 GLY A N 1
ATOM 804 C CA . GLY A 1 103 ? -16.550 33.413 -4.143 1.00 86.56 103 GLY A CA 1
ATOM 805 C C . GLY A 1 103 ? -16.990 31.951 -4.172 1.00 86.56 103 GLY A C 1
ATOM 806 O O . GLY A 1 103 ? -17.217 31.373 -3.115 1.00 86.56 103 GLY A O 1
ATOM 807 N N . ALA A 1 104 ? -17.029 31.318 -5.349 1.00 86.06 104 ALA A N 1
ATOM 808 C CA . ALA A 1 104 ? -17.353 29.899 -5.479 1.00 86.06 104 ALA A CA 1
ATOM 809 C C . ALA A 1 104 ? -16.363 29.020 -4.701 1.00 86.06 104 ALA A C 1
ATOM 811 O O . ALA A 1 104 ? -16.776 28.124 -3.966 1.00 86.06 104 ALA A O 1
ATOM 812 N N . LEU A 1 105 ? -15.057 29.288 -4.830 1.00 85.31 105 LEU A N 1
ATOM 813 C CA . LEU A 1 105 ? -14.023 28.540 -4.114 1.00 85.31 105 LEU A CA 1
ATOM 814 C C . LEU A 1 105 ? -14.098 28.781 -2.600 1.00 85.31 105 LEU A C 1
ATOM 816 O O . LEU A 1 105 ? -13.971 27.836 -1.830 1.00 85.31 105 LEU A O 1
ATOM 820 N N . LEU A 1 106 ? -14.369 30.009 -2.158 1.00 85.00 106 LEU A N 1
ATOM 821 C CA . LEU A 1 106 ? -14.575 30.323 -0.744 1.00 85.00 106 LEU A CA 1
ATOM 822 C C . LEU A 1 106 ? -15.834 29.660 -0.176 1.00 85.00 106 LEU A C 1
ATOM 824 O O . LEU A 1 106 ? -15.787 29.141 0.936 1.00 85.00 106 LEU A O 1
ATOM 828 N N . PHE A 1 107 ? -16.945 29.635 -0.917 1.00 82.38 107 PHE A N 1
ATOM 829 C CA . PHE A 1 107 ? -18.158 28.925 -0.504 1.00 82.38 107 PHE A CA 1
ATOM 830 C C . PHE A 1 107 ? -17.941 27.418 -0.458 1.00 82.38 107 PHE A C 1
ATOM 832 O O . PHE A 1 107 ? -18.374 26.798 0.507 1.00 82.38 107 PHE A O 1
ATOM 839 N N . LEU A 1 108 ? -17.207 26.845 -1.418 1.00 79.19 108 LEU A N 1
ATOM 840 C CA . LEU A 1 108 ? -16.788 25.446 -1.368 1.00 79.19 108 LEU A CA 1
ATOM 841 C C . LEU A 1 108 ? -15.971 25.173 -0.103 1.00 79.19 108 LEU A C 1
ATOM 843 O O . LEU A 1 108 ? -16.257 24.224 0.622 1.00 79.19 108 LEU A O 1
ATOM 847 N N . LEU A 1 109 ? -14.977 26.017 0.188 1.00 74.31 109 LEU A N 1
ATOM 848 C CA . LEU A 1 109 ? -14.176 25.899 1.402 1.00 74.31 109 LEU A CA 1
ATOM 849 C C . LEU A 1 109 ? -15.066 26.010 2.644 1.00 74.31 109 LEU A C 1
ATOM 851 O O . LEU A 1 109 ? -14.972 25.156 3.513 1.00 74.31 109 LEU A O 1
ATOM 855 N N . ALA A 1 110 ? -15.991 26.969 2.712 1.00 73.44 110 ALA A N 1
ATOM 856 C CA . ALA A 1 110 ? -16.928 27.105 3.828 1.00 73.44 110 ALA A CA 1
ATOM 857 C C . ALA A 1 110 ? -17.924 25.945 3.956 1.00 73.44 110 ALA A C 1
ATOM 859 O O . ALA A 1 110 ? -18.273 25.580 5.075 1.00 73.44 110 ALA A O 1
ATOM 860 N N . GLU A 1 111 ? -18.379 25.337 2.862 1.00 67.38 111 GLU A N 1
ATOM 861 C CA . GLU A 1 111 ? -19.202 24.123 2.884 1.00 67.38 111 GLU A CA 1
ATOM 862 C C . GLU A 1 111 ? -18.393 22.938 3.422 1.00 67.38 111 GLU A C 1
ATOM 864 O O . GLU A 1 111 ? -18.864 22.176 4.266 1.00 67.38 111 GLU A O 1
ATOM 869 N N . VAL A 1 112 ? -17.125 22.835 3.016 1.00 58.56 112 VAL A N 1
ATOM 870 C CA . VAL A 1 112 ? -16.176 21.861 3.565 1.00 58.56 112 VAL A CA 1
ATOM 871 C C . VAL A 1 112 ? -15.908 22.122 5.058 1.00 58.56 112 VAL A C 1
ATOM 873 O O . VAL A 1 112 ? -15.821 21.157 5.818 1.00 58.56 112 VAL A O 1
ATOM 876 N N . VAL A 1 113 ? -15.834 23.389 5.496 1.00 59.28 113 VAL A N 1
ATOM 877 C CA . VAL A 1 113 ? -15.656 23.798 6.908 1.00 59.28 113 VAL A CA 1
ATOM 878 C C . VAL A 1 113 ? -16.892 23.477 7.742 1.00 59.28 113 VAL A C 1
ATOM 880 O O . VAL A 1 113 ? -16.783 22.840 8.788 1.00 59.28 113 VAL A O 1
ATOM 883 N N . SER A 1 114 ? -18.065 23.908 7.285 1.00 55.00 114 SER A N 1
ATOM 884 C CA . SER A 1 114 ? -19.341 23.807 8.007 1.00 55.00 114 SER A CA 1
ATOM 885 C C . SER A 1 114 ? -19.838 22.372 8.151 1.00 55.00 114 SER A C 1
ATOM 887 O O . SER A 1 114 ? -20.510 22.059 9.126 1.00 55.00 114 SER A O 1
ATOM 889 N N . ARG A 1 115 ? -19.420 21.466 7.259 1.00 56.72 115 ARG A N 1
ATOM 890 C CA . ARG A 1 115 ? -19.596 20.012 7.417 1.00 56.72 115 ARG A CA 1
ATOM 891 C C . ARG A 1 115 ? -18.663 19.382 8.469 1.00 56.72 115 ARG A C 1
ATOM 893 O O . ARG A 1 115 ? -18.603 18.159 8.561 1.00 56.72 115 ARG A O 1
ATOM 900 N N . GLY A 1 116 ? -17.947 20.205 9.243 1.00 41.03 116 GLY A N 1
ATOM 901 C CA . GLY A 1 116 ? -17.321 19.870 10.519 1.00 41.03 116 GLY A CA 1
ATOM 902 C C . GLY A 1 116 ? -16.152 18.893 10.432 1.00 41.03 116 GLY A C 1
ATOM 903 O O . GLY A 1 116 ? -16.364 17.702 10.635 1.00 41.03 116 GLY A O 1
ATOM 904 N N . ARG A 1 117 ? -14.931 19.408 10.171 1.00 44.97 117 ARG A N 1
ATOM 905 C CA . ARG A 1 117 ? -13.603 18.916 10.656 1.00 44.97 117 ARG A CA 1
ATOM 906 C C . ARG A 1 117 ? -12.447 19.503 9.810 1.00 44.97 117 ARG A C 1
ATOM 908 O O . ARG A 1 117 ? -12.004 18.884 8.842 1.00 44.97 117 ARG A O 1
ATOM 915 N N . ILE A 1 118 ? -11.908 20.673 10.164 1.00 51.59 118 ILE A N 1
ATOM 916 C CA . ILE A 1 118 ? -10.737 21.296 9.496 1.00 51.59 118 ILE A CA 1
ATOM 917 C C . ILE A 1 118 ? -9.684 21.593 10.559 1.00 51.59 118 ILE A C 1
ATOM 919 O O . ILE A 1 118 ? -9.721 22.626 11.199 1.00 51.59 118 ILE A O 1
ATOM 923 N N . TYR A 1 119 ? -8.856 20.618 10.923 1.00 40.50 119 TYR A N 1
ATOM 924 C CA . TYR A 1 119 ? -7.529 20.474 10.309 1.00 40.50 119 TYR A CA 1
ATOM 925 C C . TYR A 1 119 ? -7.315 19.176 9.513 1.00 40.50 119 TYR A C 1
ATOM 927 O O . TYR A 1 119 ? -6.374 19.068 8.727 1.00 40.50 119 TYR A O 1
ATOM 935 N N . GLN A 1 120 ? -8.184 18.174 9.665 1.00 37.25 120 GLN A N 1
ATOM 936 C CA . GLN A 1 120 ? -7.934 16.853 9.079 1.00 37.25 120 GLN A CA 1
ATOM 937 C C . GLN A 1 120 ? -8.360 16.729 7.605 1.00 37.25 120 GLN A C 1
ATOM 939 O O . GLN A 1 120 ? -7.768 15.935 6.875 1.00 37.25 120 GLN A O 1
ATOM 944 N N . LYS A 1 121 ? -9.329 17.520 7.114 1.00 40.69 121 LYS A N 1
ATOM 945 C CA . LYS A 1 121 ? -9.981 17.252 5.815 1.00 40.69 121 LYS A CA 1
ATOM 946 C C . LYS A 1 121 ? -9.365 17.927 4.579 1.00 40.69 121 LYS A C 1
ATOM 948 O O . LYS A 1 121 ? -9.475 17.356 3.503 1.00 40.69 121 LYS A O 1
ATOM 953 N N . ILE A 1 122 ? -8.627 19.039 4.691 1.00 40.62 122 ILE A N 1
ATOM 954 C CA . ILE A 1 122 ? -7.802 19.554 3.565 1.00 40.62 122 ILE A CA 1
ATOM 955 C C . ILE A 1 122 ? -6.648 18.579 3.277 1.00 40.62 122 ILE A C 1
ATOM 957 O O . ILE A 1 122 ? -6.410 18.219 2.125 1.00 40.62 122 ILE A O 1
ATOM 961 N N . ARG A 1 123 ? -6.035 18.029 4.335 1.00 37.28 123 ARG A N 1
ATOM 962 C CA . ARG A 1 123 ? -5.073 16.919 4.256 1.00 37.28 123 ARG A CA 1
ATOM 963 C C . ARG A 1 123 ? -5.728 15.634 3.737 1.00 37.28 123 ARG A C 1
ATOM 965 O O . ARG A 1 123 ? -5.086 14.884 3.010 1.00 37.28 123 ARG A O 1
ATOM 972 N N . LEU A 1 124 ? -7.002 15.388 4.061 1.00 35.16 124 LEU A N 1
ATOM 973 C CA . LEU A 1 124 ? -7.780 14.255 3.547 1.00 35.16 124 LEU A CA 1
ATOM 974 C C . LEU A 1 124 ? -8.148 14.418 2.066 1.00 35.16 124 LEU A C 1
ATOM 976 O O . LEU A 1 124 ? -8.071 13.441 1.349 1.00 35.16 124 LEU A O 1
ATOM 980 N N . LEU A 1 125 ? -8.485 15.612 1.572 1.00 37.19 125 LEU A N 1
ATOM 981 C CA . LEU A 1 125 ? -8.770 15.860 0.150 1.00 37.19 125 LEU A CA 1
ATOM 982 C C . LEU A 1 125 ? -7.487 15.820 -0.699 1.00 37.19 125 LEU A C 1
ATOM 984 O O . LEU A 1 125 ? -7.486 15.214 -1.771 1.00 37.19 125 LEU A O 1
ATOM 988 N N . GLN A 1 126 ? -6.372 16.353 -0.180 1.00 36.19 126 GLN A N 1
ATOM 989 C CA . GLN A 1 126 ? -5.030 16.140 -0.740 1.00 36.19 126 GLN A CA 1
ATOM 990 C C . GLN A 1 126 ? -4.664 14.649 -0.765 1.00 36.19 126 GLN A C 1
ATOM 992 O O . GLN A 1 126 ? -4.206 14.153 -1.792 1.00 36.19 126 GLN A O 1
ATOM 997 N N . LYS A 1 127 ? -4.909 13.917 0.335 1.00 33.44 127 LYS A N 1
ATOM 998 C CA . LYS A 1 127 ? -4.715 12.463 0.398 1.00 33.44 127 LYS A CA 1
ATOM 999 C C . LYS A 1 127 ? -5.657 11.730 -0.548 1.00 33.44 127 LYS A C 1
ATOM 1001 O O . LYS A 1 127 ? -5.171 10.876 -1.247 1.00 33.44 127 LYS A O 1
ATOM 1006 N N . ILE A 1 128 ? -6.941 12.048 -0.658 1.00 35.31 128 ILE A N 1
ATOM 1007 C CA . ILE A 1 128 ? -7.901 11.326 -1.510 1.00 35.31 128 ILE A CA 1
ATOM 1008 C C . ILE A 1 128 ? -7.568 11.516 -2.995 1.00 35.31 128 ILE A C 1
ATOM 1010 O O . ILE A 1 128 ? -7.612 10.548 -3.748 1.00 35.31 128 ILE A O 1
ATOM 1014 N N . TYR A 1 129 ? -7.178 12.721 -3.429 1.00 37.62 129 TYR A N 1
ATOM 1015 C CA . TYR A 1 129 ? -6.785 12.957 -4.824 1.00 37.62 129 TYR A CA 1
ATOM 1016 C C . TYR A 1 129 ? -5.405 12.361 -5.152 1.00 37.62 129 TYR A C 1
ATOM 1018 O O . TYR A 1 129 ? -5.251 11.700 -6.182 1.00 37.62 129 TYR A O 1
ATOM 1026 N N . ALA A 1 130 ? -4.418 12.508 -4.256 1.00 39.22 130 ALA A N 1
ATOM 1027 C CA . ALA A 1 130 ? -3.112 11.862 -4.400 1.00 39.22 130 ALA A CA 1
ATOM 1028 C C . ALA A 1 130 ? -3.225 10.331 -4.325 1.00 39.22 130 ALA A C 1
ATOM 1030 O O . ALA A 1 130 ? -2.672 9.649 -5.175 1.00 39.22 130 ALA A O 1
ATOM 1031 N N . VAL A 1 131 ? -4.000 9.781 -3.387 1.00 44.09 131 VAL A N 1
ATOM 1032 C CA . VAL A 1 131 ? -4.344 8.351 -3.284 1.00 44.09 131 VAL A CA 1
ATOM 1033 C C . VAL A 1 131 ? -5.114 7.911 -4.519 1.00 44.09 131 VAL A C 1
ATOM 1035 O O . VAL A 1 131 ? -4.865 6.823 -5.004 1.00 44.09 131 VAL A O 1
ATOM 1038 N N . GLY A 1 132 ? -5.976 8.744 -5.103 1.00 49.09 132 GLY A N 1
ATOM 1039 C CA . GLY A 1 132 ? -6.636 8.455 -6.373 1.00 49.09 132 GLY A CA 1
ATOM 1040 C C . GLY A 1 132 ? -5.639 8.263 -7.518 1.00 49.09 132 GLY A C 1
ATOM 1041 O O . GLY A 1 132 ? -5.752 7.298 -8.268 1.00 49.09 132 GLY A O 1
ATOM 1042 N N . GLN A 1 133 ? -4.628 9.130 -7.638 1.00 58.09 133 GLN A N 1
ATOM 1043 C CA . GLN A 1 133 ? -3.559 8.975 -8.632 1.00 58.09 133 GLN A CA 1
ATOM 1044 C C . GLN A 1 133 ? -2.603 7.820 -8.303 1.00 58.09 133 GLN A C 1
ATOM 1046 O O . GLN A 1 133 ? -2.264 7.056 -9.200 1.00 58.09 133 GLN A O 1
ATOM 1051 N N . ILE A 1 134 ? -2.214 7.648 -7.037 1.00 65.12 134 ILE A N 1
ATOM 1052 C CA . ILE A 1 134 ? -1.349 6.559 -6.556 1.00 65.12 134 ILE A CA 1
ATOM 1053 C C . ILE A 1 134 ? -2.038 5.204 -6.748 1.00 65.12 134 ILE A C 1
ATOM 1055 O O . ILE A 1 134 ? -1.412 4.266 -7.225 1.00 65.12 134 ILE A O 1
ATOM 1059 N N . ARG A 1 135 ? -3.334 5.104 -6.440 1.00 62.81 135 ARG A N 1
ATOM 1060 C CA . ARG A 1 135 ? -4.143 3.892 -6.607 1.00 62.81 135 ARG A CA 1
ATOM 1061 C C . ARG A 1 135 ? -4.385 3.596 -8.079 1.00 62.81 135 ARG A C 1
ATOM 1063 O O . ARG A 1 135 ? -4.189 2.463 -8.486 1.00 62.81 135 ARG A O 1
ATOM 1070 N N . LYS A 1 136 ? -4.737 4.597 -8.899 1.00 73.06 136 LYS A N 1
ATOM 1071 C CA . LYS A 1 136 ? -4.825 4.426 -10.364 1.00 73.06 136 LYS A CA 1
ATOM 1072 C C . LYS A 1 136 ? -3.488 3.986 -10.956 1.00 73.06 136 LYS A C 1
ATOM 1074 O O . LYS A 1 136 ? -3.466 3.138 -11.840 1.00 73.06 136 LYS A O 1
ATOM 1079 N N . TRP A 1 137 ? -2.384 4.552 -10.471 1.00 80.88 137 TRP A N 1
ATOM 1080 C CA . TRP A 1 137 ? -1.040 4.152 -10.865 1.00 80.88 137 TRP A CA 1
ATOM 1081 C C . TRP A 1 137 ? -0.754 2.702 -10.478 1.00 80.88 137 TRP A C 1
ATOM 1083 O O . TRP A 1 137 ? -0.333 1.943 -11.344 1.00 80.88 137 TRP A O 1
ATOM 1093 N N . GLY A 1 138 ? -1.016 2.333 -9.221 1.00 79.06 138 GLY A N 1
ATOM 1094 C CA . GLY A 1 138 ? -0.870 0.975 -8.706 1.00 79.06 138 GLY A CA 1
ATOM 1095 C C . GLY A 1 138 ? -1.657 -0.022 -9.544 1.00 79.06 138 GLY A C 1
ATOM 1096 O O . GLY A 1 138 ? -1.045 -0.843 -10.209 1.00 79.06 138 GLY A O 1
ATOM 1097 N N . LEU A 1 139 ? -2.979 0.152 -9.638 1.00 76.31 139 LEU A N 1
ATOM 1098 C CA . LEU A 1 139 ? -3.871 -0.724 -10.410 1.00 76.31 139 LEU A CA 1
ATOM 1099 C C . LEU A 1 139 ? -3.432 -0.880 -11.871 1.00 76.31 139 LEU A C 1
ATOM 1101 O O . LEU A 1 139 ? -3.445 -1.976 -12.419 1.00 76.31 139 LEU A O 1
ATOM 1105 N N . LYS A 1 140 ? -3.022 0.217 -12.520 1.00 85.25 140 LYS A N 1
ATOM 1106 C CA . LYS A 1 140 ? -2.578 0.172 -13.917 1.00 85.25 140 LYS A CA 1
ATOM 1107 C C . LYS A 1 140 ? -1.283 -0.626 -14.090 1.00 85.25 140 LYS A C 1
ATOM 1109 O O . LYS A 1 140 ? -1.127 -1.307 -15.099 1.00 85.25 140 LYS A O 1
ATOM 1114 N N . HIS A 1 141 ? -0.332 -0.479 -13.171 1.00 90.69 141 HIS A N 1
ATOM 1115 C CA . HIS A 1 141 ? 1.016 -1.022 -13.343 1.00 90.69 141 HIS A CA 1
ATOM 1116 C C . HIS A 1 141 ? 1.242 -2.349 -12.628 1.00 90.69 141 HIS A C 1
ATOM 1118 O O . HIS A 1 141 ? 2.188 -3.039 -12.982 1.00 90.69 141 HIS A O 1
ATOM 1124 N N . GLU A 1 142 ? 0.367 -2.744 -11.709 1.00 90.38 142 GLU A N 1
ATOM 1125 C CA . GLU A 1 142 ? 0.370 -4.069 -11.087 1.00 90.38 142 GLU A CA 1
ATOM 1126 C C . GLU A 1 142 ? 0.281 -5.173 -12.145 1.00 90.38 142 GLU A C 1
ATOM 1128 O O . GLU A 1 142 ? 1.075 -6.104 -12.119 1.00 90.38 142 GLU A O 1
ATOM 1133 N N . ILE A 1 143 ? -0.563 -4.997 -13.170 1.00 90.62 143 ILE A N 1
ATOM 1134 C CA . ILE A 1 143 ? -0.656 -5.919 -14.315 1.00 90.62 143 ILE A CA 1
ATOM 1135 C C . ILE A 1 143 ? 0.676 -5.995 -15.077 1.00 90.62 143 ILE A C 1
ATOM 1137 O O . ILE A 1 143 ? 1.124 -7.074 -15.463 1.00 90.62 143 ILE A O 1
ATOM 1141 N N . THR A 1 144 ? 1.325 -4.853 -15.314 1.00 94.25 144 THR A N 1
ATOM 1142 C CA . THR A 1 144 ? 2.622 -4.803 -16.007 1.00 94.25 144 THR A CA 1
ATOM 1143 C C . THR A 1 144 ? 3.718 -5.467 -15.179 1.00 94.25 144 THR A C 1
ATOM 1145 O O . THR A 1 144 ? 4.502 -6.245 -15.717 1.00 94.25 144 THR A O 1
ATOM 1148 N N . ALA A 1 145 ? 3.763 -5.173 -13.880 1.00 95.50 145 ALA A N 1
ATOM 1149 C CA . ALA A 1 145 ? 4.706 -5.756 -12.940 1.00 95.50 145 ALA A CA 1
ATOM 1150 C C . ALA A 1 145 ? 4.510 -7.273 -12.845 1.00 95.50 145 ALA A C 1
ATOM 1152 O O . ALA A 1 145 ? 5.473 -8.010 -13.016 1.00 95.50 145 ALA A O 1
ATOM 1153 N N . SER A 1 146 ? 3.267 -7.733 -12.684 1.00 94.50 146 SER A N 1
ATOM 1154 C CA . SER A 1 146 ? 2.901 -9.150 -12.648 1.00 94.50 146 SER A CA 1
ATOM 1155 C C . SER A 1 146 ? 3.394 -9.877 -13.899 1.00 94.50 146 SER A C 1
ATOM 1157 O O . SER A 1 146 ? 4.145 -10.836 -13.775 1.00 94.50 146 SER A O 1
ATOM 1159 N N . LYS A 1 147 ? 3.124 -9.347 -15.102 1.00 95.25 147 LYS A N 1
ATOM 1160 C CA . LYS A 1 147 ? 3.632 -9.926 -16.360 1.00 95.25 147 LYS A CA 1
ATOM 1161 C C . LYS A 1 147 ? 5.158 -10.040 -16.404 1.00 95.25 147 LYS A C 1
ATOM 1163 O O . LYS A 1 147 ? 5.682 -11.019 -16.927 1.00 95.25 147 LYS A O 1
ATOM 1168 N N . GLN A 1 148 ? 5.879 -9.038 -15.901 1.00 95.94 148 GLN A N 1
ATOM 1169 C CA . GLN A 1 148 ? 7.343 -9.068 -15.885 1.00 95.94 148 GLN A CA 1
ATOM 1170 C C . GLN A 1 148 ? 7.891 -10.086 -14.881 1.00 95.94 148 GLN A C 1
ATOM 1172 O O . GLN A 1 148 ? 8.836 -10.797 -15.211 1.00 95.94 148 GLN A O 1
ATOM 1177 N N . VAL A 1 149 ? 7.293 -10.179 -13.690 1.00 95.75 149 VAL A N 1
ATOM 1178 C CA . VAL A 1 149 ? 7.677 -11.166 -12.670 1.00 95.75 149 VAL A CA 1
ATOM 1179 C C . VAL A 1 149 ? 7.383 -12.578 -13.160 1.00 95.75 149 VAL A C 1
ATOM 1181 O O . VAL A 1 149 ? 8.270 -13.417 -13.090 1.00 95.75 149 VAL A O 1
ATOM 1184 N N . THR A 1 150 ? 6.193 -12.823 -13.717 1.00 95.06 150 THR A N 1
ATOM 1185 C CA . THR A 1 150 ? 5.818 -14.114 -14.308 1.00 95.06 150 THR A CA 1
ATOM 1186 C C . THR A 1 150 ? 6.826 -14.541 -15.365 1.00 95.06 150 THR A C 1
ATOM 1188 O O . THR A 1 150 ? 7.394 -15.618 -15.255 1.00 95.06 150 THR A O 1
ATOM 1191 N N . LYS A 1 151 ? 7.155 -13.659 -16.317 1.00 95.94 151 LYS A N 1
ATOM 1192 C CA . LYS A 1 151 ? 8.142 -13.967 -17.358 1.00 95.94 151 LYS A CA 1
ATOM 1193 C C . LYS A 1 151 ? 9.528 -14.293 -16.786 1.00 95.94 151 LYS A C 1
ATOM 1195 O O . LYS A 1 151 ? 10.220 -15.159 -17.312 1.00 95.94 151 LYS A O 1
ATOM 1200 N N . LEU A 1 152 ? 9.965 -13.575 -15.748 1.00 93.94 152 LEU A N 1
ATOM 1201 C CA . LEU A 1 152 ? 11.249 -13.840 -15.093 1.00 93.94 152 LEU A CA 1
ATOM 1202 C C . LEU A 1 152 ? 11.237 -15.195 -14.376 1.00 93.94 152 LEU A C 1
ATOM 1204 O O . LEU A 1 152 ? 12.205 -15.946 -14.481 1.00 93.94 152 LEU A O 1
ATOM 1208 N N . TYR A 1 153 ? 10.147 -15.499 -13.674 1.00 94.19 153 TYR A N 1
ATOM 1209 C CA . TYR A 1 153 ? 9.952 -16.765 -12.980 1.00 94.19 153 TYR A CA 1
ATOM 1210 C C . TYR A 1 153 ? 9.957 -17.928 -13.977 1.00 94.19 153 TYR A C 1
ATOM 1212 O O . TYR A 1 153 ? 10.771 -18.838 -13.848 1.00 94.19 153 TYR A O 1
ATOM 1220 N N . GLU A 1 154 ? 9.168 -17.825 -15.050 1.00 95.56 154 GLU A N 1
ATOM 1221 C CA . GLU A 1 154 ? 9.076 -18.839 -16.105 1.00 95.56 154 GLU A CA 1
ATOM 1222 C C . GLU A 1 154 ? 10.412 -19.133 -16.793 1.00 95.56 154 GLU A C 1
ATOM 1224 O O . GLU A 1 154 ? 10.690 -20.268 -17.163 1.00 95.56 154 GLU A O 1
ATOM 1229 N N . ALA A 1 155 ? 11.263 -18.118 -16.950 1.00 95.50 155 ALA A N 1
ATOM 1230 C CA . ALA A 1 155 ? 12.569 -18.275 -17.579 1.00 95.50 155 ALA A CA 1
ATOM 1231 C C . ALA A 1 155 ? 13.622 -18.943 -16.677 1.00 95.50 155 ALA A C 1
ATOM 1233 O O . ALA A 1 155 ? 14.68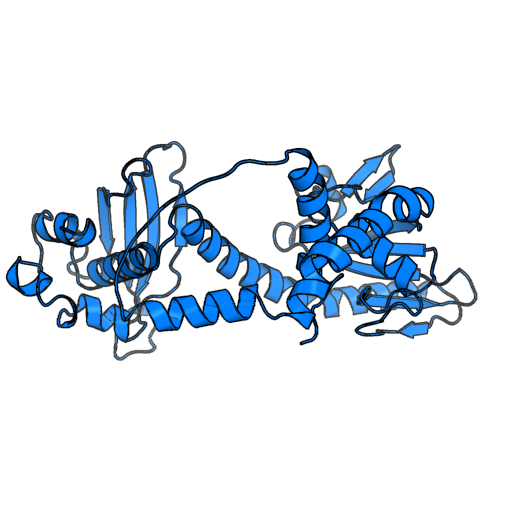8 -19.313 -17.166 1.00 95.50 155 ALA A O 1
ATOM 1234 N N . THR A 1 156 ? 13.374 -19.035 -15.367 1.00 93.62 156 THR A N 1
ATOM 1235 C CA . THR A 1 156 ? 14.378 -19.441 -14.366 1.00 93.62 156 THR A CA 1
ATOM 1236 C C . THR A 1 156 ? 13.958 -20.643 -13.519 1.00 93.62 156 THR A C 1
ATOM 1238 O O . THR A 1 156 ? 14.763 -21.118 -12.722 1.00 93.62 156 THR A O 1
ATOM 1241 N N . HIS A 1 157 ? 12.729 -21.143 -13.685 1.00 94.75 157 HIS A N 1
ATOM 1242 C CA . HIS A 1 157 ? 12.142 -22.205 -12.864 1.00 94.75 157 HIS A CA 1
ATOM 1243 C C . HIS A 1 157 ? 11.640 -23.371 -13.731 1.00 94.75 157 HIS A C 1
ATOM 1245 O O . HIS A 1 157 ? 11.236 -23.184 -14.878 1.00 94.75 157 HIS A O 1
ATOM 1251 N N . THR A 1 158 ? 11.663 -24.584 -13.174 1.00 95.31 158 THR A N 1
ATOM 1252 C CA . THR A 1 158 ? 11.234 -25.823 -13.846 1.00 95.31 158 THR A CA 1
ATOM 1253 C C . THR A 1 158 ? 9.741 -26.058 -13.634 1.00 95.31 158 THR A C 1
ATOM 1255 O O . THR A 1 158 ? 9.304 -26.083 -12.488 1.00 95.31 158 THR A O 1
ATOM 1258 N N . ASN A 1 159 ? 8.978 -26.258 -14.716 1.00 95.50 159 ASN A N 1
ATOM 1259 C CA . ASN A 1 159 ? 7.516 -26.453 -14.692 1.00 95.50 159 ASN A CA 1
ATOM 1260 C C . ASN A 1 159 ? 6.778 -25.430 -13.798 1.00 95.50 159 ASN A C 1
ATOM 1262 O O . ASN A 1 159 ? 6.119 -25.802 -12.831 1.00 95.50 159 ASN A O 1
ATOM 1266 N N . PRO A 1 160 ? 6.933 -24.127 -14.084 1.00 96.50 160 PRO A N 1
ATOM 1267 C CA . PRO A 1 160 ? 6.367 -23.065 -13.267 1.00 96.50 160 PRO A CA 1
ATOM 1268 C C . PRO A 1 160 ? 4.839 -23.005 -13.408 1.00 96.50 160 PRO A C 1
ATOM 1270 O O . PRO A 1 160 ? 4.322 -22.943 -14.524 1.00 96.50 160 PRO A O 1
ATOM 1273 N N . GLU A 1 161 ? 4.124 -22.903 -12.289 1.00 96.69 161 GLU A N 1
ATOM 1274 C CA . GLU A 1 161 ? 2.707 -22.532 -12.272 1.00 96.69 161 GLU A CA 1
ATOM 1275 C C . GLU A 1 161 ? 2.514 -21.213 -11.517 1.00 96.69 161 GLU A C 1
ATOM 1277 O O . GLU A 1 161 ? 3.093 -20.978 -10.455 1.00 96.69 161 GLU A O 1
ATOM 1282 N N . ILE A 1 162 ? 1.696 -20.321 -12.081 1.00 95.62 162 ILE A N 1
ATOM 1283 C CA . ILE A 1 162 ? 1.384 -19.017 -11.492 1.00 95.62 162 ILE A CA 1
ATOM 1284 C C . ILE A 1 162 ? -0.131 -18.878 -11.367 1.00 95.62 162 ILE A C 1
ATOM 1286 O O . ILE A 1 162 ? -0.851 -18.894 -12.365 1.00 95.62 162 ILE A O 1
ATOM 1290 N N . VAL A 1 163 ? -0.612 -18.670 -10.142 1.00 94.00 163 VAL A N 1
ATOM 1291 C CA . VAL A 1 163 ? -2.037 -18.525 -9.823 1.00 94.00 163 VAL A CA 1
ATOM 1292 C C . VAL A 1 163 ? -2.311 -17.156 -9.204 1.00 94.00 163 VAL A C 1
ATOM 1294 O O . VAL A 1 163 ? -1.563 -16.689 -8.349 1.00 94.00 163 VAL A O 1
ATOM 1297 N N . GLN A 1 164 ? -3.413 -16.516 -9.604 1.00 91.38 164 GLN A N 1
ATOM 1298 C CA . GLN A 1 164 ? -3.959 -15.320 -8.950 1.00 91.38 164 GLN A CA 1
ATOM 1299 C C . GLN A 1 164 ? -5.196 -15.726 -8.133 1.00 91.38 164 GLN A C 1
ATOM 1301 O O . GLN A 1 164 ? -6.278 -15.868 -8.703 1.00 91.38 164 GLN A O 1
ATOM 1306 N N . PRO A 1 165 ? -5.060 -15.965 -6.816 1.00 83.94 165 PRO A N 1
ATOM 1307 C CA . PRO A 1 165 ? -6.092 -16.651 -6.033 1.00 83.94 165 PRO A CA 1
ATOM 1308 C C . PRO A 1 165 ? -7.310 -15.780 -5.680 1.00 83.94 165 PRO A C 1
ATOM 1310 O O . PRO A 1 165 ? -8.322 -16.305 -5.220 1.00 83.94 165 PRO A O 1
ATOM 1313 N N . GLY A 1 166 ? -7.232 -14.458 -5.859 1.00 86.69 166 GLY A N 1
ATOM 1314 C CA . GLY A 1 166 ? -8.237 -13.534 -5.333 1.00 86.69 166 GLY A CA 1
ATOM 1315 C C . GLY A 1 166 ? -8.222 -13.505 -3.801 1.00 86.69 166 GLY A C 1
ATOM 1316 O O . GLY A 1 166 ? -7.161 -13.580 -3.184 1.00 86.69 166 GLY A O 1
ATOM 1317 N N . LEU A 1 167 ? -9.398 -13.385 -3.179 1.00 85.44 167 LEU A N 1
ATOM 1318 C CA . LEU A 1 167 ? -9.528 -13.342 -1.721 1.00 85.44 167 LEU A CA 1
ATOM 1319 C C . LEU A 1 167 ? -9.555 -14.755 -1.124 1.00 85.44 167 LEU A C 1
ATOM 1321 O O . LEU A 1 167 ? -10.497 -15.514 -1.341 1.00 85.44 167 LEU A O 1
ATOM 1325 N N . LEU A 1 168 ? -8.559 -15.065 -0.303 1.00 83.50 168 LEU A N 1
ATOM 1326 C CA . LEU A 1 168 ? -8.468 -16.291 0.479 1.00 83.50 168 LEU A CA 1
ATOM 1327 C C . LEU A 1 168 ? -8.932 -16.047 1.916 1.00 83.50 168 LEU A C 1
ATOM 1329 O O . LEU A 1 168 ? -8.683 -14.984 2.488 1.00 83.50 168 LEU A O 1
ATOM 1333 N N . VAL A 1 169 ? -9.582 -17.047 2.510 1.00 85.62 169 VAL A N 1
ATOM 1334 C CA . VAL A 1 169 ? -10.066 -17.025 3.897 1.00 85.62 169 VAL A CA 1
ATOM 1335 C C . VAL A 1 169 ? -9.313 -18.079 4.699 1.00 85.62 169 VAL A C 1
ATOM 1337 O O . VAL A 1 169 ? -9.203 -19.225 4.259 1.00 85.62 169 VAL A O 1
ATOM 1340 N N . ASP A 1 170 ? -8.798 -17.707 5.872 1.00 86.38 170 ASP A N 1
ATOM 1341 C CA . ASP A 1 170 ? -8.158 -18.671 6.766 1.00 86.38 170 ASP A CA 1
ATOM 1342 C C . ASP A 1 170 ? -9.192 -19.687 7.278 1.00 86.38 170 ASP A C 1
ATOM 1344 O O . ASP A 1 170 ? -10.304 -19.336 7.678 1.00 86.38 170 ASP A O 1
ATOM 1348 N N . ARG A 1 171 ? -8.819 -20.970 7.260 1.00 84.94 171 ARG A N 1
ATOM 1349 C CA . ARG A 1 171 ? -9.717 -22.072 7.638 1.00 84.94 171 ARG A CA 1
ATOM 1350 C C . ARG A 1 171 ? -9.969 -22.163 9.142 1.00 84.94 171 ARG A C 1
ATOM 1352 O O . ARG A 1 171 ? -10.999 -22.694 9.543 1.00 84.94 171 ARG A O 1
ATOM 1359 N N . THR A 1 172 ? -9.039 -21.678 9.958 1.00 88.69 172 THR A N 1
ATOM 1360 C CA . THR A 1 172 ? -9.125 -21.704 11.423 1.00 88.69 172 THR A CA 1
ATOM 1361 C C . THR A 1 172 ? -9.782 -20.431 11.942 1.00 88.69 172 THR A C 1
ATOM 1363 O O . THR A 1 172 ? -10.624 -20.478 12.836 1.00 88.69 172 THR A O 1
ATOM 1366 N N . TYR A 1 173 ? -9.422 -19.288 11.362 1.00 83.94 173 TYR A N 1
ATOM 1367 C CA . TYR A 1 173 ? -9.901 -17.973 11.763 1.00 83.94 173 TYR A CA 1
ATOM 1368 C C . TYR A 1 173 ? -10.602 -17.295 10.584 1.00 83.94 173 TYR A C 1
ATOM 1370 O O . TYR A 1 173 ? -9.991 -16.514 9.867 1.00 83.94 173 TYR A O 1
ATOM 1378 N N . SER A 1 174 ? -11.898 -17.547 10.391 1.00 82.44 174 SER A N 1
ATOM 1379 C CA . SER A 1 174 ? -12.668 -17.075 9.219 1.00 82.44 174 SER A CA 1
ATOM 1380 C C . SER A 1 174 ? -12.724 -15.547 9.031 1.00 82.44 174 SER A C 1
ATOM 1382 O O . SER A 1 174 ? -13.071 -15.051 7.952 1.00 82.44 174 SER A O 1
ATOM 1384 N N . TYR A 1 175 ? -12.374 -14.793 10.073 1.00 77.94 175 TYR A N 1
ATOM 1385 C CA . TYR A 1 175 ? -12.208 -13.342 10.032 1.00 77.94 175 TYR A CA 1
ATOM 1386 C C . TYR A 1 175 ? -10.858 -12.893 9.451 1.00 77.94 175 TYR A C 1
ATOM 1388 O O . TYR A 1 175 ? -10.727 -11.733 9.073 1.00 77.94 175 TYR A O 1
ATOM 1396 N N . LEU A 1 176 ? -9.865 -13.782 9.360 1.00 79.25 176 LEU A N 1
ATOM 1397 C CA . LEU A 1 176 ? -8.595 -13.532 8.684 1.00 79.25 176 LEU A CA 1
ATOM 1398 C C . LEU A 1 176 ? -8.728 -13.837 7.203 1.00 79.25 176 LEU A C 1
ATOM 1400 O O . LEU A 1 176 ? -9.128 -14.934 6.801 1.00 79.25 176 LEU A O 1
ATOM 1404 N N . ARG A 1 177 ? -8.349 -12.862 6.384 1.00 79.56 177 ARG A N 1
ATOM 1405 C CA . ARG A 1 177 ? -8.365 -13.000 4.935 1.00 79.56 177 ARG A CA 1
ATOM 1406 C C . ARG A 1 177 ? -7.141 -12.353 4.332 1.00 79.56 177 ARG A C 1
ATOM 1408 O O . ARG A 1 177 ? -6.530 -11.463 4.921 1.00 79.56 177 ARG A O 1
ATOM 1415 N N . ALA A 1 178 ? -6.780 -12.813 3.149 1.00 83.50 178 ALA A N 1
ATOM 1416 C CA . ALA A 1 178 ? -5.672 -12.245 2.414 1.00 83.50 178 ALA A CA 1
ATOM 1417 C C . ALA A 1 178 ? -5.913 -12.355 0.914 1.00 83.50 178 ALA A C 1
ATOM 1419 O O . ALA A 1 178 ? -6.463 -13.340 0.436 1.00 83.50 178 ALA A O 1
ATOM 1420 N N . SER A 1 179 ? -5.454 -11.351 0.175 1.00 84.81 179 SER A N 1
ATOM 1421 C CA . SER A 1 179 ? -5.411 -11.376 -1.285 1.00 84.81 179 SER A CA 1
ATOM 1422 C C . SER A 1 179 ? -3.954 -11.229 -1.716 1.00 84.81 179 SER A C 1
ATOM 1424 O O . SER A 1 179 ? -3.456 -10.100 -1.763 1.00 84.81 179 SER A O 1
ATOM 1426 N N . PRO A 1 180 ? -3.224 -12.341 -1.907 1.00 90.44 180 PRO A N 1
ATOM 1427 C CA . PRO A 1 180 ? -1.950 -12.338 -2.620 1.00 90.44 180 PRO A CA 1
ATOM 1428 C C . PRO A 1 180 ? -2.112 -11.821 -4.049 1.00 90.44 180 PRO A C 1
ATOM 1430 O O . PRO A 1 180 ? -3.141 -12.076 -4.676 1.00 90.44 180 PRO A O 1
ATOM 1433 N N . ASP A 1 181 ? -1.082 -11.161 -4.579 1.00 93.38 181 ASP A N 1
ATOM 1434 C CA . ASP A 1 181 ? -1.091 -10.726 -5.981 1.00 93.38 181 ASP A CA 1
ATOM 1435 C C . ASP A 1 181 ? -0.793 -11.905 -6.923 1.00 93.38 181 ASP A C 1
ATOM 1437 O O . ASP A 1 181 ? -1.321 -11.964 -8.034 1.00 93.38 181 ASP A O 1
ATOM 1441 N N . ALA A 1 182 ? 0.017 -12.871 -6.473 1.00 95.69 182 ALA A N 1
ATOM 1442 C CA . ALA A 1 182 ? 0.154 -14.188 -7.093 1.00 95.69 182 ALA A CA 1
ATOM 1443 C C . ALA A 1 182 ? 0.671 -15.237 -6.093 1.00 95.69 182 ALA A C 1
ATOM 1445 O O . ALA A 1 182 ? 1.275 -14.899 -5.075 1.00 95.69 182 ALA A O 1
ATOM 1446 N N . ILE A 1 183 ? 0.467 -16.510 -6.413 1.00 97.25 183 ILE A N 1
ATOM 1447 C CA . ILE A 1 183 ? 1.124 -17.666 -5.797 1.00 97.25 183 ILE A CA 1
ATOM 1448 C C . ILE A 1 183 ? 1.862 -18.392 -6.921 1.00 97.25 183 ILE A C 1
ATOM 1450 O O . ILE A 1 183 ? 1.271 -18.657 -7.968 1.00 97.25 183 ILE A O 1
ATOM 1454 N N . MET A 1 184 ? 3.153 -18.647 -6.726 1.00 96.94 184 MET A N 1
ATOM 1455 C CA . MET A 1 184 ? 4.026 -19.275 -7.716 1.00 96.94 184 MET A CA 1
ATOM 1456 C C . MET A 1 184 ? 4.573 -20.591 -7.177 1.00 96.94 184 MET A C 1
ATOM 1458 O O . MET A 1 184 ? 5.080 -20.628 -6.056 1.00 96.94 184 MET A O 1
ATOM 1462 N N . THR A 1 185 ? 4.493 -21.645 -7.978 1.00 97.31 185 THR A N 1
ATOM 1463 C CA . THR A 1 185 ? 5.002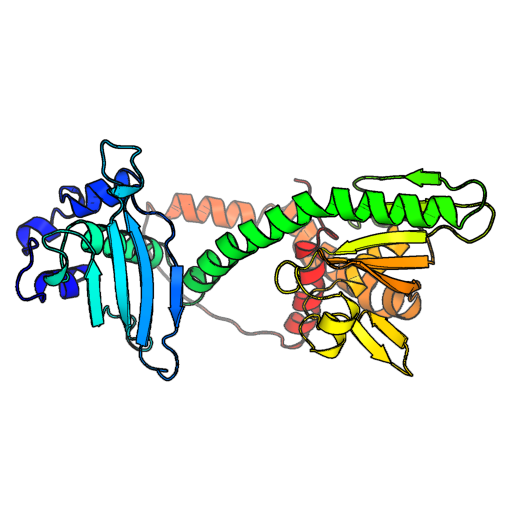 -22.983 -7.665 1.00 97.31 185 THR A CA 1
ATOM 1464 C C . THR A 1 185 ? 5.925 -23.460 -8.788 1.00 97.31 185 THR A C 1
ATOM 1466 O O . THR A 1 185 ? 5.807 -23.024 -9.936 1.00 97.31 185 THR A O 1
ATOM 1469 N N . CYS A 1 186 ? 6.885 -24.322 -8.458 1.00 96.31 186 CYS A N 1
ATOM 1470 C CA . CYS A 1 186 ? 7.740 -25.008 -9.425 1.00 96.31 186 CYS A CA 1
ATOM 1471 C C . CYS A 1 186 ? 8.227 -26.335 -8.833 1.00 96.31 186 CYS A C 1
ATOM 1473 O O . CYS A 1 186 ? 8.189 -26.523 -7.620 1.00 96.31 186 CYS A O 1
ATOM 1475 N N . ASP A 1 187 ? 8.808 -27.200 -9.662 1.00 96.81 187 ASP A N 1
ATOM 1476 C CA . ASP A 1 187 ? 9.431 -28.455 -9.196 1.00 96.81 187 ASP A CA 1
ATOM 1477 C C . ASP A 1 187 ? 10.780 -28.236 -8.480 1.00 96.81 187 ASP A C 1
ATOM 1479 O O . ASP A 1 187 ? 11.416 -29.167 -7.992 1.00 96.81 187 ASP A O 1
ATOM 1483 N N . CYS A 1 188 ? 11.259 -26.994 -8.479 1.00 94.50 188 CYS A N 1
ATOM 1484 C CA . CYS A 1 188 ? 12.611 -26.604 -8.108 1.00 94.50 188 CYS A CA 1
ATOM 1485 C C . CYS A 1 188 ? 12.752 -25.972 -6.715 1.00 94.50 188 CYS A C 1
ATOM 1487 O O . CYS A 1 188 ? 13.841 -25.988 -6.146 1.00 94.50 188 CYS A O 1
ATOM 1489 N N . HIS A 1 189 ? 11.680 -25.387 -6.188 1.00 92.56 189 HIS A N 1
ATOM 1490 C CA . HIS A 1 189 ? 11.661 -24.590 -4.968 1.00 92.56 189 HIS A CA 1
ATOM 1491 C C . HIS A 1 189 ? 10.279 -24.692 -4.325 1.00 92.56 189 HIS A C 1
ATOM 1493 O O . HIS A 1 189 ? 9.293 -24.994 -4.996 1.00 92.56 189 HIS A O 1
ATOM 1499 N N . ASP A 1 190 ? 10.203 -24.356 -3.043 1.00 94.88 190 ASP A N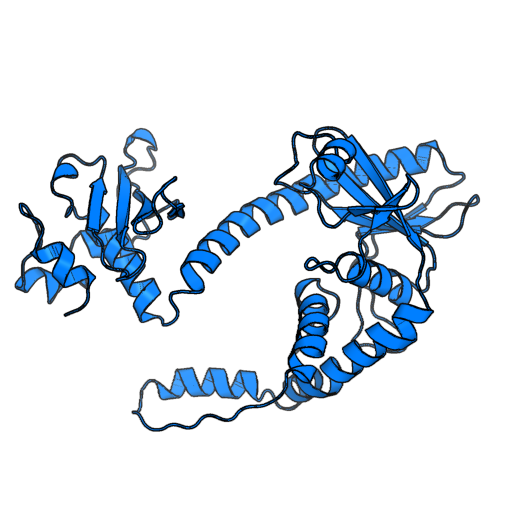 1
ATOM 1500 C CA . ASP A 1 190 ? 8.933 -24.231 -2.340 1.00 94.88 190 ASP A CA 1
ATOM 1501 C C . ASP A 1 190 ? 8.028 -23.155 -2.966 1.00 94.88 190 ASP A C 1
ATOM 1503 O O . ASP A 1 190 ? 8.489 -22.161 -3.548 1.00 94.88 190 ASP A O 1
ATOM 1507 N N . THR A 1 191 ? 6.719 -23.319 -2.766 1.00 97.12 191 THR A N 1
ATOM 1508 C CA . THR A 1 191 ? 5.709 -22.329 -3.139 1.00 97.12 191 THR A CA 1
ATOM 1509 C C . THR A 1 191 ? 6.069 -20.948 -2.596 1.00 97.12 191 THR A C 1
ATOM 1511 O O . THR A 1 191 ? 6.437 -20.778 -1.431 1.00 97.12 191 THR A O 1
ATOM 1514 N N . THR A 1 192 ? 5.943 -19.936 -3.450 1.00 97.62 192 THR A N 1
ATOM 1515 C CA . THR A 1 192 ? 6.251 -18.548 -3.117 1.00 97.62 192 THR A CA 1
ATOM 1516 C C . THR A 1 192 ? 5.036 -17.653 -3.326 1.00 97.62 192 THR A C 1
ATOM 1518 O O . THR A 1 192 ? 4.484 -17.555 -4.422 1.00 97.62 192 THR A O 1
ATOM 1521 N N . VAL A 1 193 ? 4.654 -16.932 -2.275 1.00 98.00 193 VAL A N 1
ATOM 1522 C CA . VAL A 1 193 ? 3.619 -15.895 -2.317 1.00 98.00 193 VAL A CA 1
ATOM 1523 C C . VAL A 1 193 ? 4.214 -14.579 -2.829 1.00 98.00 193 VAL A C 1
ATOM 1525 O O . VAL A 1 193 ? 5.280 -14.151 -2.392 1.00 98.00 193 VAL A O 1
ATOM 1528 N N . ILE A 1 194 ? 3.528 -13.895 -3.741 1.00 97.94 194 ILE A N 1
ATOM 1529 C CA . ILE A 1 194 ? 3.997 -12.646 -4.349 1.00 97.94 194 ILE A CA 1
ATOM 1530 C C . ILE A 1 194 ? 3.108 -11.477 -3.924 1.00 97.94 194 ILE A C 1
ATOM 1532 O O . ILE A 1 194 ? 1.885 -11.522 -4.058 1.00 97.94 194 ILE A O 1
ATOM 1536 N N . GLU A 1 195 ? 3.751 -10.400 -3.475 1.00 97.31 195 GLU A N 1
ATOM 1537 C CA . GLU A 1 195 ? 3.129 -9.105 -3.192 1.00 97.31 195 GLU A CA 1
ATOM 1538 C C . GLU A 1 195 ? 3.841 -8.021 -4.009 1.00 97.31 195 GLU A C 1
ATOM 1540 O O . GLU A 1 195 ? 5.043 -7.801 -3.874 1.00 97.31 195 GLU A O 1
ATOM 1545 N N . ILE A 1 196 ? 3.105 -7.306 -4.848 1.00 96.62 196 ILE A N 1
ATOM 1546 C CA . ILE A 1 196 ? 3.590 -6.296 -5.780 1.00 96.62 196 ILE A CA 1
ATOM 1547 C C . ILE A 1 196 ? 3.297 -4.896 -5.236 1.00 96.62 196 ILE A C 1
ATOM 1549 O O . ILE A 1 196 ? 2.211 -4.557 -4.754 1.00 96.62 196 ILE A O 1
ATOM 1553 N N . LYS A 1 197 ? 4.284 -4.009 -5.356 1.00 93.94 197 LYS A N 1
ATOM 1554 C CA . LYS A 1 197 ? 4.150 -2.581 -5.066 1.00 93.94 197 LYS A CA 1
ATOM 1555 C C . LYS A 1 197 ? 4.713 -1.750 -6.206 1.00 93.94 197 LYS A C 1
ATOM 1557 O O . LYS A 1 197 ? 5.873 -1.873 -6.580 1.00 93.94 197 LYS A O 1
ATOM 1562 N N . CYS A 1 198 ? 3.892 -0.829 -6.703 1.00 92.44 198 CYS A N 1
ATOM 1563 C CA . CYS A 1 198 ? 4.261 0.121 -7.752 1.00 92.44 198 CYS A CA 1
ATOM 1564 C C . CYS A 1 198 ? 4.301 1.555 -7.181 1.00 92.44 198 CYS A C 1
ATOM 1566 O O . CYS A 1 198 ? 3.325 2.296 -7.333 1.00 92.44 198 CYS A O 1
ATOM 1568 N N . PRO A 1 199 ? 5.366 1.988 -6.478 1.00 89.19 199 PRO A N 1
ATOM 1569 C CA . PRO A 1 199 ? 5.395 3.294 -5.818 1.00 89.19 199 PRO A CA 1
ATOM 1570 C C . PRO A 1 199 ? 5.405 4.460 -6.820 1.00 89.19 199 PRO A C 1
ATOM 1572 O O . PRO A 1 199 ? 6.402 4.733 -7.488 1.00 89.19 199 PRO A O 1
ATOM 1575 N N . TYR A 1 200 ? 4.305 5.219 -6.872 1.00 83.75 200 TYR A N 1
ATOM 1576 C CA . TYR A 1 200 ? 4.163 6.372 -7.773 1.00 83.75 200 TYR A CA 1
ATOM 1577 C C . TYR A 1 200 ? 5.240 7.446 -7.556 1.00 83.75 200 TYR A C 1
ATOM 1579 O O . TYR A 1 200 ? 5.750 8.012 -8.524 1.00 83.75 200 TYR A O 1
ATOM 1587 N N . SER A 1 201 ? 5.607 7.734 -6.302 1.00 79.44 201 SER A N 1
ATOM 1588 C CA . SER A 1 201 ? 6.593 8.769 -5.948 1.00 79.44 201 SER A CA 1
ATOM 1589 C C . SER A 1 201 ? 7.986 8.499 -6.523 1.00 79.44 201 SER A C 1
ATOM 1591 O O . SER A 1 201 ? 8.722 9.441 -6.798 1.00 79.44 201 SER A O 1
ATOM 1593 N N . CYS A 1 202 ? 8.323 7.228 -6.757 1.00 87.88 202 CYS A N 1
ATOM 1594 C CA . CYS A 1 202 ? 9.648 6.782 -7.193 1.00 87.88 202 CYS A CA 1
ATOM 1595 C C . CYS A 1 202 ? 9.639 6.217 -8.618 1.00 87.88 202 CYS A C 1
ATOM 1597 O O . CYS A 1 202 ? 10.609 5.605 -9.048 1.00 87.88 202 CYS A O 1
ATOM 1599 N N . ARG A 1 203 ? 8.547 6.418 -9.365 1.00 91.06 203 ARG A N 1
ATOM 1600 C CA . ARG A 1 203 ? 8.279 5.756 -10.651 1.00 91.06 203 ARG A CA 1
ATOM 1601 C C . ARG A 1 203 ? 9.381 5.879 -11.704 1.00 91.06 203 ARG A C 1
ATOM 1603 O O . ARG A 1 203 ? 9.447 5.014 -12.570 1.00 91.06 203 ARG A O 1
ATOM 1610 N N . TYR A 1 204 ? 10.216 6.916 -11.648 1.00 91.81 204 TYR A N 1
ATOM 1611 C CA . TYR A 1 204 ? 11.291 7.177 -12.616 1.00 91.81 204 TYR A CA 1
ATOM 1612 C C . TYR A 1 204 ? 12.699 6.853 -12.101 1.00 91.81 204 TYR A C 1
ATOM 1614 O O . TYR A 1 204 ? 13.668 7.113 -12.809 1.00 91.81 204 TYR A O 1
ATOM 1622 N N . LEU A 1 205 ? 12.813 6.281 -10.903 1.00 91.62 205 LEU A N 1
ATOM 1623 C CA . LEU A 1 205 ? 14.063 5.774 -10.338 1.00 91.62 205 LEU A CA 1
ATOM 1624 C C . LEU A 1 205 ? 14.083 4.254 -10.451 1.00 91.62 205 LEU A C 1
ATOM 1626 O O . LEU A 1 205 ? 13.022 3.626 -10.441 1.00 91.62 205 LEU A O 1
ATOM 1630 N N . THR A 1 206 ? 15.268 3.647 -10.522 1.00 97.00 206 THR A N 1
ATOM 1631 C CA . THR A 1 206 ? 15.368 2.204 -10.268 1.00 97.00 206 THR A CA 1
ATOM 1632 C C . THR A 1 206 ? 14.948 1.938 -8.819 1.00 97.00 206 THR A C 1
ATOM 1634 O O . THR A 1 206 ? 15.216 2.775 -7.948 1.00 97.00 206 THR A O 1
ATOM 1637 N N . PRO A 1 207 ? 14.273 0.813 -8.526 1.00 96.56 207 PRO A N 1
ATOM 1638 C CA . PRO A 1 207 ? 13.824 0.538 -7.164 1.00 96.56 207 PRO A CA 1
ATOM 1639 C C . PRO A 1 207 ? 14.978 0.557 -6.148 1.00 96.56 207 PRO A C 1
ATOM 1641 O O . PRO A 1 207 ? 14.847 1.177 -5.098 1.00 96.56 207 PRO A O 1
ATOM 1644 N N . THR A 1 208 ? 16.136 -0.010 -6.502 1.00 96.19 208 THR A N 1
ATOM 1645 C CA . THR A 1 208 ? 17.363 0.000 -5.688 1.00 96.19 208 THR A CA 1
ATOM 1646 C C . THR A 1 208 ? 17.817 1.414 -5.326 1.00 96.19 208 THR A C 1
ATOM 1648 O O . THR A 1 208 ? 18.038 1.705 -4.154 1.00 96.19 208 THR A O 1
ATOM 1651 N N . VAL A 1 209 ? 17.884 2.328 -6.302 1.00 95.12 209 VAL A N 1
ATOM 1652 C CA . VAL A 1 209 ? 18.240 3.734 -6.042 1.00 95.12 209 VAL A CA 1
ATOM 1653 C C . VAL A 1 209 ? 17.195 4.401 -5.152 1.00 95.12 209 VAL A C 1
ATOM 1655 O O . VAL A 1 209 ? 17.550 5.122 -4.227 1.00 95.12 209 VAL A O 1
ATOM 1658 N N . ALA A 1 210 ? 15.906 4.129 -5.368 1.00 95.00 210 ALA A N 1
ATOM 1659 C CA . ALA A 1 210 ? 14.845 4.694 -4.540 1.00 95.00 210 ALA A CA 1
ATOM 1660 C C . ALA A 1 210 ? 14.917 4.241 -3.067 1.00 95.00 210 ALA A C 1
ATOM 1662 O O . ALA A 1 210 ? 14.559 5.020 -2.179 1.00 95.00 210 ALA A O 1
ATOM 1663 N N . VAL A 1 211 ? 15.388 3.018 -2.802 1.00 95.56 211 VAL A N 1
ATOM 1664 C CA . VAL A 1 211 ? 15.688 2.524 -1.446 1.00 95.56 211 VAL A CA 1
ATOM 1665 C C . VAL A 1 211 ? 16.909 3.245 -0.871 1.00 95.56 211 VAL A C 1
ATOM 1667 O O . VAL A 1 211 ? 16.813 3.827 0.208 1.00 95.56 211 VAL A O 1
ATOM 1670 N N . CYS A 1 212 ? 18.026 3.292 -1.606 1.00 92.75 212 CYS A N 1
ATOM 1671 C CA . CYS A 1 212 ? 19.259 3.950 -1.153 1.00 92.75 212 CYS A CA 1
ATOM 1672 C C . CYS A 1 212 ? 19.062 5.449 -0.859 1.00 92.75 212 CYS A C 1
ATOM 1674 O O . CYS A 1 212 ? 19.596 5.971 0.117 1.00 92.75 212 CYS A O 1
ATOM 1676 N N . GLU A 1 213 ? 18.238 6.137 -1.653 1.00 93.12 213 GLU A N 1
ATOM 1677 C CA . GLU A 1 213 ? 17.858 7.543 -1.451 1.00 93.12 213 GLU A CA 1
ATOM 1678 C C . GLU A 1 213 ? 16.773 7.743 -0.375 1.00 93.12 213 GLU A C 1
ATOM 1680 O O . GLU A 1 213 ? 16.280 8.858 -0.193 1.00 93.12 213 GLU A O 1
ATOM 1685 N N . LYS A 1 214 ? 16.356 6.681 0.329 1.00 90.56 214 LYS A N 1
ATOM 1686 C CA . LYS A 1 214 ? 15.310 6.700 1.369 1.00 90.56 214 LYS A CA 1
ATOM 1687 C C . LYS A 1 214 ? 13.950 7.223 0.887 1.00 90.56 214 LYS A C 1
ATOM 1689 O O . LYS A 1 214 ? 13.134 7.680 1.686 1.00 90.56 214 LYS A O 1
ATOM 1694 N N . LYS A 1 215 ? 13.666 7.135 -0.416 1.00 87.38 215 LYS A N 1
ATOM 1695 C CA . LYS A 1 215 ? 12.338 7.437 -0.982 1.00 87.38 215 LYS A CA 1
ATOM 1696 C C . LYS A 1 215 ? 11.380 6.254 -0.829 1.00 87.38 215 LYS A C 1
ATOM 1698 O O . LYS A 1 215 ? 10.170 6.447 -0.711 1.00 87.38 215 LYS A O 1
ATOM 1703 N N . ILE A 1 216 ? 11.925 5.039 -0.793 1.00 93.31 216 ILE A N 1
ATOM 1704 C CA . ILE A 1 216 ? 11.243 3.822 -0.357 1.00 93.31 216 ILE A CA 1
ATOM 1705 C C . ILE A 1 216 ? 11.733 3.500 1.053 1.00 93.31 216 ILE A C 1
ATOM 1707 O O . ILE A 1 216 ? 12.825 2.979 1.230 1.00 93.31 216 ILE A O 1
ATOM 1711 N N . THR A 1 217 ? 10.930 3.840 2.061 1.00 93.19 217 THR A N 1
ATOM 1712 C CA . THR A 1 217 ? 11.310 3.701 3.481 1.00 93.19 217 THR A CA 1
ATOM 1713 C C . THR A 1 217 ? 10.883 2.376 4.107 1.00 93.19 217 THR A C 1
ATOM 1715 O O . THR A 1 217 ? 11.304 2.051 5.210 1.00 93.19 217 THR A O 1
ATOM 1718 N N . TYR A 1 218 ? 10.019 1.620 3.426 1.00 93.44 218 TYR A N 1
ATOM 1719 C CA . TYR A 1 218 ? 9.564 0.306 3.883 1.00 93.44 218 TYR A CA 1
ATOM 1720 C C . TYR A 1 218 ? 10.559 -0.812 3.552 1.00 93.44 218 TYR A C 1
ATOM 1722 O O . TYR A 1 218 ? 10.340 -1.947 3.951 1.00 93.44 218 TYR A O 1
ATOM 1730 N N . VAL A 1 219 ? 11.651 -0.501 2.854 1.00 96.88 219 VAL A N 1
ATOM 1731 C CA . VAL A 1 219 ? 12.767 -1.415 2.610 1.00 96.88 219 VAL A CA 1
ATOM 1732 C C . VAL A 1 219 ? 13.999 -0.826 3.289 1.00 96.88 219 VAL A C 1
ATOM 1734 O O . VAL A 1 219 ? 14.322 0.341 3.074 1.00 96.88 219 VAL A O 1
ATOM 1737 N N . GLY A 1 220 ? 14.642 -1.619 4.137 1.00 93.62 220 GLY A N 1
ATOM 1738 C CA . GLY A 1 220 ? 15.890 -1.298 4.817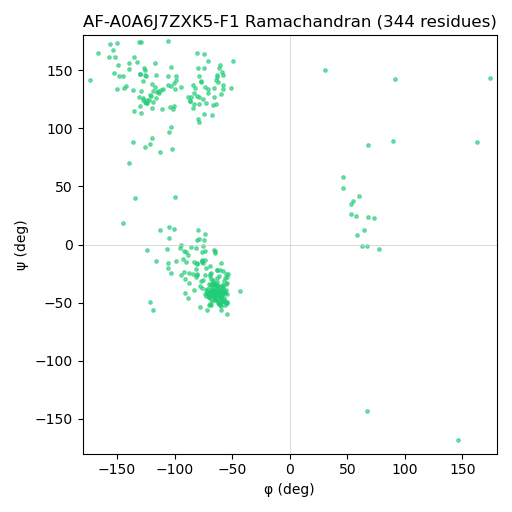 1.00 93.62 220 GLY A CA 1
ATOM 1739 C C . GLY A 1 220 ? 17.064 -2.055 4.205 1.00 93.62 220 GLY A C 1
ATOM 1740 O O . GLY A 1 220 ? 16.881 -2.895 3.325 1.00 93.62 220 GLY A O 1
ATOM 1741 N N . ILE A 1 221 ? 18.270 -1.754 4.683 1.00 93.06 221 ILE A N 1
ATOM 1742 C CA . ILE A 1 221 ? 19.492 -2.482 4.334 1.00 93.06 221 ILE A CA 1
ATOM 1743 C C . ILE A 1 221 ? 20.061 -3.058 5.630 1.00 93.06 221 ILE A C 1
ATOM 1745 O O . ILE A 1 221 ? 20.421 -2.304 6.534 1.00 93.06 221 ILE A O 1
ATOM 1749 N N . GLU A 1 222 ? 20.140 -4.381 5.717 1.00 92.25 222 GLU A N 1
ATOM 1750 C CA . GLU A 1 222 ? 20.695 -5.123 6.848 1.00 92.25 222 GLU A CA 1
ATOM 1751 C C . GLU A 1 222 ? 21.783 -6.070 6.347 1.00 92.25 222 GLU A C 1
ATOM 1753 O O . GLU A 1 222 ? 21.523 -6.913 5.492 1.00 92.25 222 GLU A O 1
ATOM 1758 N N . LYS A 1 223 ? 23.009 -5.944 6.878 1.00 88.12 223 LYS A N 1
ATOM 1759 C CA . LYS A 1 223 ? 24.162 -6.772 6.469 1.00 88.12 223 LYS A CA 1
ATOM 1760 C C . LYS A 1 223 ? 24.284 -6.873 4.937 1.00 88.12 223 LYS A C 1
ATOM 1762 O O . LYS A 1 223 ? 24.350 -7.969 4.394 1.00 88.12 223 LYS A O 1
ATOM 1767 N N . GLU A 1 224 ? 24.221 -5.719 4.267 1.00 86.31 224 GLU A N 1
ATOM 1768 C CA . GLU A 1 224 ? 24.282 -5.565 2.799 1.00 86.31 224 GLU A CA 1
ATOM 1769 C C . GLU A 1 224 ? 23.087 -6.132 2.007 1.00 86.31 224 GLU A C 1
ATOM 1771 O O . GLU A 1 224 ? 23.008 -5.931 0.798 1.00 86.31 224 GLU A O 1
ATOM 1776 N N . ASN A 1 225 ? 22.101 -6.739 2.671 1.00 91.50 225 ASN A N 1
ATOM 1777 C CA . ASN A 1 225 ? 20.888 -7.249 2.041 1.00 91.50 225 ASN A CA 1
ATOM 1778 C C . ASN A 1 225 ? 19.723 -6.270 2.197 1.00 91.50 225 ASN A C 1
ATOM 1780 O O . ASN A 1 225 ? 19.546 -5.647 3.245 1.00 91.50 225 ASN A O 1
ATOM 1784 N N . MET A 1 226 ? 18.898 -6.147 1.157 1.00 95.00 226 MET A N 1
ATOM 1785 C CA . MET A 1 226 ? 17.652 -5.388 1.245 1.00 95.00 226 MET A CA 1
ATOM 1786 C C . MET A 1 226 ? 16.584 -6.222 1.943 1.00 95.00 226 MET A C 1
ATOM 1788 O O . MET A 1 226 ? 16.298 -7.337 1.518 1.00 95.00 226 MET A O 1
ATOM 1792 N N . VAL A 1 227 ? 15.974 -5.664 2.986 1.00 97.12 227 VAL A N 1
ATOM 1793 C CA . VAL A 1 227 ? 14.975 -6.357 3.808 1.00 97.12 227 VAL A CA 1
ATOM 1794 C C . VAL A 1 227 ? 13.721 -5.511 3.979 1.00 97.12 227 VAL A C 1
ATOM 1796 O O . VAL A 1 227 ? 13.777 -4.282 4.044 1.00 97.12 227 VAL A O 1
ATOM 1799 N N . LEU A 1 228 ? 12.562 -6.158 4.056 1.00 97.50 228 LEU A N 1
ATOM 1800 C CA . LEU A 1 228 ? 11.303 -5.472 4.330 1.00 97.50 228 LEU A CA 1
ATOM 1801 C C . LEU A 1 228 ? 11.223 -5.090 5.815 1.00 97.50 228 LEU A C 1
ATOM 1803 O O . LEU A 1 228 ? 11.334 -5.940 6.695 1.00 97.50 228 LEU A O 1
ATOM 1807 N N . VAL A 1 229 ? 11.002 -3.805 6.098 1.00 94.62 229 VAL A N 1
ATOM 1808 C CA . VAL A 1 229 ? 11.044 -3.269 7.465 1.00 94.62 229 VAL A CA 1
ATOM 1809 C C . VAL A 1 229 ? 9.794 -3.680 8.249 1.00 94.62 229 VAL A C 1
ATOM 1811 O O . VAL A 1 229 ? 8.687 -3.199 7.986 1.00 94.62 229 VAL A O 1
ATOM 1814 N N . LYS A 1 230 ? 9.988 -4.526 9.263 1.00 91.62 230 LYS A N 1
ATOM 1815 C CA . LYS A 1 230 ? 8.964 -4.914 10.246 1.00 91.62 230 LYS A CA 1
ATOM 1816 C C . LYS A 1 230 ? 8.484 -3.703 11.055 1.00 91.62 230 LYS A C 1
ATOM 1818 O O . LYS A 1 230 ? 9.280 -2.844 11.429 1.00 91.62 230 LYS A O 1
ATOM 1823 N N . GLY A 1 231 ? 7.185 -3.605 11.339 1.00 80.00 231 GLY A N 1
ATOM 1824 C CA . GLY A 1 231 ? 6.608 -2.509 12.125 1.00 80.00 231 GLY A CA 1
ATOM 1825 C C . GLY A 1 231 ? 6.428 -1.196 11.356 1.00 80.00 231 GLY A C 1
ATOM 1826 O O . GLY A 1 231 ? 5.840 -0.248 11.892 1.00 80.00 231 GLY A O 1
ATOM 1827 N N . HIS A 1 232 ? 6.873 -1.112 10.097 1.00 86.06 232 HIS A N 1
ATOM 1828 C CA . HIS A 1 232 ? 6.822 0.121 9.314 1.00 86.06 232 HIS A CA 1
ATOM 1829 C C . HIS A 1 232 ? 5.386 0.655 9.180 1.00 86.06 232 HIS A C 1
ATOM 1831 O O . HIS A 1 232 ? 4.423 -0.105 9.084 1.00 86.06 232 HIS A O 1
ATOM 1837 N N . GLN A 1 233 ? 5.212 1.981 9.146 1.00 72.00 233 GLN A N 1
ATOM 1838 C CA . GLN A 1 233 ? 3.893 2.639 9.128 1.00 72.00 233 GLN A CA 1
ATOM 1839 C C . GLN A 1 233 ? 2.959 2.183 7.989 1.00 72.00 233 GLN A C 1
ATOM 1841 O O . GLN A 1 233 ? 1.747 2.250 8.147 1.00 72.00 233 GLN A O 1
ATOM 1846 N N . TYR A 1 234 ? 3.513 1.698 6.873 1.00 77.44 234 TYR A N 1
ATOM 1847 C CA . TYR A 1 234 ? 2.747 1.176 5.730 1.00 77.44 234 TYR A CA 1
ATOM 1848 C C . TYR A 1 234 ? 2.342 -0.300 5.847 1.00 77.44 234 TYR A C 1
ATOM 1850 O O . TYR A 1 234 ? 1.723 -0.806 4.925 1.00 77.44 234 TYR A O 1
ATOM 1858 N N . GLY A 1 235 ? 2.732 -1.013 6.907 1.00 82.62 235 GLY A N 1
ATOM 1859 C CA . GLY A 1 235 ? 2.180 -2.337 7.221 1.00 82.62 235 GLY A CA 1
ATOM 1860 C C . GLY A 1 235 ? 2.458 -3.468 6.220 1.00 82.62 235 GLY A C 1
ATOM 1861 O O . GLY A 1 235 ? 1.790 -4.495 6.281 1.00 82.62 235 GLY A O 1
ATOM 1862 N N . TYR A 1 236 ? 3.377 -3.300 5.261 1.00 88.75 236 TYR A N 1
ATOM 1863 C CA . TYR A 1 236 ? 3.585 -4.299 4.202 1.00 88.75 236 TYR A CA 1
ATOM 1864 C C . TYR A 1 236 ? 4.179 -5.610 4.719 1.00 88.75 236 TYR A C 1
ATOM 1866 O O . TYR A 1 236 ? 3.816 -6.665 4.210 1.00 88.75 236 TYR A O 1
ATOM 1874 N N . TYR A 1 237 ? 5.045 -5.557 5.736 1.00 93.50 237 TYR A N 1
ATOM 1875 C CA . TYR A 1 237 ? 5.576 -6.767 6.363 1.00 93.50 237 TYR A CA 1
ATOM 1876 C C . TYR A 1 237 ? 4.438 -7.586 6.975 1.00 93.50 237 TYR A C 1
ATOM 1878 O O . TYR A 1 237 ? 4.268 -8.758 6.665 1.00 93.50 237 TYR A O 1
ATOM 1886 N N . GLU A 1 238 ? 3.595 -6.939 7.776 1.00 91.06 238 GLU A N 1
ATOM 1887 C CA . GLU A 1 238 ? 2.446 -7.543 8.445 1.00 91.06 238 GLU A CA 1
ATOM 1888 C C . GLU A 1 238 ? 1.398 -8.054 7.443 1.00 91.06 238 GLU A C 1
ATOM 1890 O O . GLU A 1 238 ? 0.794 -9.108 7.658 1.00 91.06 238 GLU A O 1
ATOM 1895 N N . LYS A 1 239 ? 1.211 -7.356 6.314 1.00 88.06 239 LYS A N 1
ATOM 1896 C CA . LYS A 1 239 ? 0.360 -7.837 5.219 1.00 88.06 239 LYS A CA 1
ATOM 1897 C C . LYS A 1 239 ? 0.880 -9.167 4.664 1.00 88.06 239 LYS A C 1
ATOM 1899 O O . LYS A 1 239 ? 0.115 -10.126 4.591 1.00 88.06 239 LYS A O 1
ATOM 1904 N N . ILE A 1 240 ? 2.170 -9.235 4.330 1.00 96.12 240 ILE A N 1
ATOM 1905 C CA . ILE A 1 240 ? 2.789 -10.443 3.767 1.00 96.12 240 ILE A CA 1
ATOM 1906 C C . ILE A 1 240 ? 2.783 -11.593 4.781 1.00 96.12 240 ILE A C 1
ATOM 1908 O O . ILE A 1 240 ? 2.406 -12.705 4.430 1.00 96.12 240 ILE A O 1
ATOM 1912 N N . GLN A 1 241 ? 3.094 -11.335 6.055 1.00 96.75 241 GLN A N 1
ATOM 1913 C CA . GLN A 1 241 ? 2.999 -12.353 7.112 1.00 96.75 241 GLN A CA 1
ATOM 1914 C C . GLN A 1 241 ? 1.580 -12.928 7.237 1.00 96.75 241 GLN A C 1
ATOM 1916 O O . GLN A 1 241 ? 1.408 -14.124 7.463 1.00 96.75 241 GLN A O 1
ATOM 1921 N N . THR A 1 242 ? 0.551 -12.102 7.025 1.00 91.50 242 THR A N 1
ATOM 1922 C CA . THR A 1 242 ? -0.831 -12.594 7.009 1.00 91.50 242 THR A CA 1
ATOM 1923 C C . THR A 1 242 ? -1.137 -13.423 5.768 1.00 91.50 242 THR A C 1
ATOM 1925 O O . THR A 1 242 ? -1.773 -14.466 5.890 1.00 91.50 242 THR A O 1
ATOM 1928 N N . GLN A 1 243 ? -0.669 -13.005 4.588 1.00 94.88 243 GLN A N 1
ATOM 1929 C CA . GLN A 1 243 ? -0.800 -13.802 3.365 1.00 94.88 243 GLN A CA 1
ATOM 1930 C C . GLN A 1 243 ? -0.154 -15.181 3.533 1.00 94.88 243 GLN A C 1
ATOM 1932 O O . GLN A 1 243 ? -0.800 -16.175 3.224 1.00 94.88 243 GLN A O 1
ATOM 1937 N N . LEU A 1 244 ? 1.056 -15.245 4.092 1.00 96.75 244 LEU A N 1
ATOM 1938 C CA . LEU A 1 244 ? 1.762 -16.493 4.390 1.00 96.75 244 LEU A CA 1
ATOM 1939 C C . LEU A 1 244 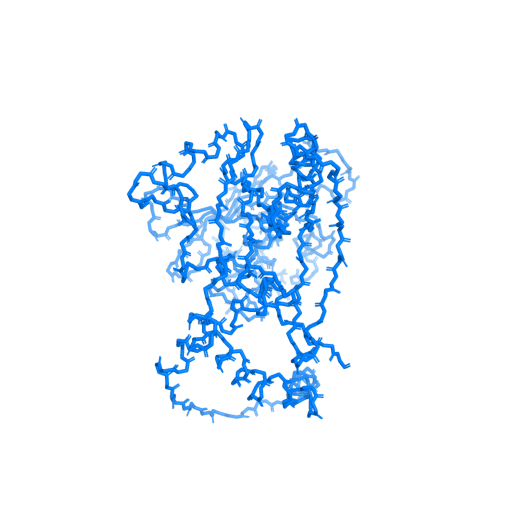? 0.954 -17.396 5.330 1.00 96.75 244 LEU A C 1
ATOM 1941 O O . LEU A 1 244 ? 0.696 -18.552 4.997 1.00 96.75 244 LEU A O 1
ATOM 1945 N N . ASN A 1 245 ? 0.435 -16.855 6.440 1.00 95.12 245 ASN A N 1
ATOM 1946 C CA . ASN A 1 245 ? -0.421 -17.634 7.336 1.00 95.12 245 ASN A CA 1
ATOM 1947 C C . ASN A 1 245 ? -1.714 -18.118 6.651 1.00 95.12 245 ASN A C 1
ATOM 1949 O O . ASN A 1 245 ? -2.107 -19.263 6.861 1.00 95.12 245 ASN A O 1
ATOM 1953 N N . VAL A 1 246 ? -2.400 -17.276 5.871 1.00 92.44 246 VAL A N 1
ATOM 1954 C CA . VAL A 1 246 ? -3.668 -17.642 5.206 1.00 92.44 246 VAL A CA 1
ATOM 1955 C C . VAL A 1 246 ? -3.436 -18.701 4.125 1.00 92.44 246 VAL A C 1
ATOM 1957 O O . VAL A 1 246 ? -4.208 -19.654 4.036 1.00 92.44 246 VAL A O 1
ATOM 1960 N N . CYS A 1 247 ? -2.365 -18.561 3.339 1.00 93.50 247 CYS A N 1
ATOM 1961 C CA . CYS A 1 247 ? -2.001 -19.509 2.282 1.00 93.50 247 CYS A CA 1
ATOM 1962 C C . CYS A 1 247 ? -1.385 -20.803 2.832 1.00 93.50 247 CYS A C 1
ATOM 1964 O O . CYS A 1 247 ? -1.347 -21.788 2.108 1.00 93.50 247 CYS A O 1
ATOM 1966 N N . LYS A 1 248 ? -0.956 -20.813 4.105 1.00 95.06 248 LYS A N 1
ATOM 1967 C CA . LYS A 1 248 ? -0.171 -21.892 4.733 1.00 95.06 248 LYS A CA 1
ATOM 1968 C C . LYS A 1 248 ? 1.170 -22.115 4.029 1.00 95.06 248 LYS A C 1
ATOM 1970 O O . LYS A 1 248 ? 1.605 -23.245 3.861 1.00 95.06 248 LYS A O 1
ATOM 1975 N N . GLU A 1 249 ? 1.818 -21.008 3.676 1.00 96.50 249 GLU A N 1
ATOM 1976 C CA . GLU A 1 249 ? 3.108 -20.984 2.989 1.00 96.50 249 GLU A CA 1
ATOM 1977 C C . GLU A 1 249 ? 4.184 -20.313 3.842 1.00 96.50 249 GLU A C 1
ATOM 1979 O O . GLU A 1 249 ? 3.881 -19.482 4.700 1.00 96.50 249 GLU A O 1
ATOM 1984 N N . ASN A 1 250 ? 5.452 -20.648 3.582 1.00 97.50 250 ASN A N 1
ATOM 1985 C CA . ASN A 1 250 ? 6.595 -20.138 4.351 1.00 97.50 250 ASN A CA 1
ATOM 1986 C C . ASN A 1 250 ? 7.426 -19.080 3.616 1.00 97.50 250 ASN A C 1
ATOM 1988 O O . ASN A 1 250 ? 8.203 -18.367 4.254 1.00 97.50 250 ASN A O 1
ATOM 1992 N N . ASN A 1 251 ? 7.261 -18.952 2.298 1.00 98.00 251 ASN A N 1
ATOM 1993 C CA . ASN A 1 251 ? 8.090 -18.089 1.466 1.00 98.00 251 ASN A CA 1
ATOM 1994 C C . ASN A 1 251 ? 7.243 -17.043 0.749 1.00 98.00 251 ASN A C 1
ATOM 1996 O O . ASN A 1 251 ? 6.261 -17.363 0.077 1.00 98.00 251 ASN A O 1
ATOM 2000 N N . ALA A 1 252 ? 7.637 -15.777 0.864 1.00 98.25 252 ALA A N 1
ATOM 2001 C CA . ALA A 1 252 ? 7.075 -14.702 0.065 1.00 98.25 252 ALA A CA 1
ATOM 2002 C C . ALA A 1 252 ? 8.162 -13.816 -0.527 1.00 98.25 252 ALA A C 1
ATOM 2004 O O . ALA A 1 252 ? 9.265 -13.696 0.010 1.00 98.25 252 ALA A O 1
ATOM 2005 N N . LYS A 1 253 ? 7.813 -13.138 -1.617 1.00 98.31 253 LYS A N 1
ATOM 2006 C CA . LYS A 1 253 ? 8.626 -12.090 -2.221 1.00 98.31 253 LYS A CA 1
ATOM 2007 C C . LYS A 1 253 ? 7.817 -10.803 -2.316 1.00 98.31 253 LYS A C 1
ATOM 2009 O O . LYS A 1 253 ? 6.760 -10.757 -2.948 1.00 98.31 253 LYS A O 1
ATOM 2014 N N . LEU A 1 254 ? 8.354 -9.734 -1.732 1.00 98.31 254 LEU A N 1
ATOM 2015 C CA . LEU A 1 254 ? 7.928 -8.378 -2.050 1.00 98.31 254 LEU A CA 1
ATOM 2016 C C . LEU A 1 254 ? 8.592 -7.967 -3.363 1.00 98.31 254 LEU A C 1
ATOM 2018 O O . LEU A 1 254 ? 9.816 -7.888 -3.457 1.00 98.31 254 LEU A O 1
ATOM 2022 N N . VAL A 1 255 ? 7.777 -7.637 -4.353 1.00 98.12 255 VAL A N 1
ATOM 2023 C CA . VAL A 1 255 ? 8.221 -7.099 -5.631 1.00 98.12 255 VAL A CA 1
ATOM 2024 C C . VAL A 1 255 ? 7.941 -5.604 -5.680 1.00 98.12 255 VAL A C 1
ATOM 2026 O O . VAL A 1 255 ? 6.794 -5.161 -5.665 1.00 98.12 255 VAL A O 1
ATOM 2029 N N . VAL A 1 256 ? 8.992 -4.804 -5.813 1.00 97.56 256 VAL A N 1
ATOM 2030 C CA . VAL A 1 256 ? 8.897 -3.364 -6.046 1.00 97.56 256 VAL A CA 1
ATOM 2031 C C . VAL A 1 256 ? 9.145 -3.077 -7.522 1.00 97.56 256 VAL A C 1
ATOM 2033 O O . VAL A 1 256 ? 10.244 -3.288 -8.032 1.00 97.56 256 VAL A O 1
ATOM 2036 N N . TRP A 1 257 ? 8.131 -2.546 -8.201 1.00 97.94 257 TRP A N 1
ATOM 2037 C CA . TRP A 1 257 ? 8.192 -2.205 -9.620 1.00 97.94 257 TRP A CA 1
ATOM 2038 C C . TRP A 1 257 ? 8.186 -0.692 -9.854 1.00 97.94 257 TRP A C 1
ATOM 2040 O O . TRP A 1 257 ? 7.355 0.048 -9.319 1.00 97.94 257 TRP A O 1
ATOM 2050 N N . THR A 1 258 ? 9.076 -0.223 -10.725 1.00 95.88 258 THR A N 1
ATOM 2051 C CA . THR A 1 258 ? 9.039 1.130 -11.293 1.00 95.88 258 THR A CA 1
ATOM 2052 C C . THR A 1 258 ? 9.198 1.068 -12.810 1.00 95.88 258 THR A C 1
ATOM 2054 O O . THR A 1 258 ? 9.519 0.030 -13.381 1.00 95.88 258 THR A O 1
ATOM 2057 N N . THR A 1 259 ? 9.068 2.210 -13.496 1.00 93.25 259 THR A N 1
ATOM 2058 C CA . THR A 1 259 ? 9.321 2.269 -14.951 1.00 93.25 259 THR A CA 1
ATOM 2059 C C . THR A 1 259 ? 10.778 1.977 -15.329 1.00 93.25 259 THR A C 1
ATOM 2061 O O . THR A 1 259 ? 11.094 1.894 -16.513 1.00 93.25 259 THR A O 1
ATOM 2064 N N . LYS A 1 260 ? 11.673 1.854 -14.340 1.00 96.00 260 LYS A N 1
ATOM 2065 C CA . LYS A 1 260 ? 13.102 1.595 -14.525 1.00 96.00 260 LYS A CA 1
ATOM 2066 C C . LYS A 1 260 ? 13.520 0.171 -14.155 1.00 96.00 260 LYS A C 1
ATOM 2068 O O . LYS A 1 260 ? 14.685 -0.150 -14.347 1.00 96.00 260 LYS A O 1
ATOM 2073 N N . GLY A 1 261 ? 12.615 -0.663 -13.639 1.00 95.00 261 GLY A N 1
ATOM 2074 C CA . GLY A 1 261 ? 12.906 -2.067 -13.357 1.00 95.00 261 GLY A CA 1
ATOM 2075 C C . GLY A 1 261 ? 12.187 -2.624 -12.132 1.00 95.00 261 GLY A C 1
ATOM 2076 O O . GLY A 1 261 ? 11.277 -2.005 -11.576 1.00 95.00 261 GLY A O 1
ATOM 2077 N N . LEU A 1 262 ? 12.639 -3.809 -11.730 1.00 96.12 262 LEU A N 1
ATOM 2078 C CA . LEU A 1 262 ? 12.124 -4.604 -10.621 1.00 96.12 262 LEU A CA 1
ATOM 2079 C C . LEU A 1 262 ? 13.188 -4.754 -9.531 1.00 96.12 262 LEU A C 1
ATOM 2081 O O . LEU A 1 262 ? 14.376 -4.858 -9.826 1.00 96.12 262 LEU A O 1
ATOM 2085 N N . LEU A 1 263 ? 12.738 -4.796 -8.282 1.00 96.81 263 LEU A N 1
ATOM 2086 C CA . LEU A 1 263 ? 13.506 -5.254 -7.130 1.00 96.81 263 LEU A CA 1
ATOM 2087 C C . LEU A 1 263 ? 12.660 -6.274 -6.383 1.00 96.81 263 LEU A C 1
ATOM 2089 O O . LEU A 1 263 ? 11.494 -6.013 -6.094 1.00 96.81 263 LEU A O 1
ATOM 2093 N N . THR A 1 264 ? 13.270 -7.402 -6.058 1.00 97.12 264 THR A N 1
ATOM 2094 C CA . THR A 1 264 ? 12.631 -8.507 -5.351 1.00 97.12 264 THR A CA 1
ATOM 2095 C C . THR A 1 264 ? 13.297 -8.660 -3.995 1.00 97.12 264 THR A C 1
ATOM 2097 O O . THR A 1 264 ? 14.522 -8.650 -3.911 1.00 97.12 264 THR A O 1
ATOM 2100 N N . ILE A 1 265 ? 12.492 -8.767 -2.943 1.00 98.06 265 ILE A N 1
ATOM 2101 C CA . ILE A 1 265 ? 12.946 -8.884 -1.557 1.00 98.06 265 ILE A CA 1
ATOM 2102 C C . ILE A 1 265 ? 12.282 -10.108 -0.947 1.00 98.06 265 ILE A C 1
ATOM 2104 O O . ILE A 1 265 ? 11.055 -10.209 -0.966 1.00 98.06 265 ILE A O 1
ATOM 2108 N N . ASP A 1 266 ? 13.088 -11.005 -0.392 1.00 97.38 266 ASP A N 1
ATOM 2109 C CA . ASP A 1 266 ? 12.600 -12.193 0.298 1.00 97.38 266 ASP A CA 1
ATOM 2110 C C . ASP A 1 266 ? 12.007 -11.835 1.662 1.00 97.38 266 ASP A C 1
ATOM 2112 O O . ASP A 1 266 ? 12.552 -11.032 2.423 1.00 97.38 266 ASP A O 1
ATOM 2116 N N . VAL A 1 267 ? 10.855 -12.430 1.957 1.00 98.00 267 VAL A N 1
ATOM 2117 C CA . VAL A 1 267 ? 10.108 -12.234 3.197 1.00 98.00 267 VAL A CA 1
ATOM 2118 C C . VAL A 1 267 ? 9.642 -13.609 3.687 1.00 98.00 267 VAL A C 1
ATOM 2120 O O . VAL A 1 267 ? 8.552 -14.048 3.320 1.00 98.00 267 VAL A O 1
ATOM 2123 N N . PRO A 1 268 ? 10.456 -14.323 4.483 1.00 97.88 268 PRO A N 1
ATOM 2124 C CA . PRO A 1 268 ? 10.055 -15.605 5.051 1.00 97.88 268 PRO A CA 1
ATOM 2125 C C . PRO A 1 268 ? 8.985 -15.421 6.132 1.00 97.88 268 PRO A C 1
ATOM 2127 O O . PRO A 1 268 ? 8.867 -14.346 6.737 1.00 97.88 268 PRO A O 1
ATOM 2130 N N . PHE A 1 269 ? 8.219 -16.476 6.402 1.00 98.31 269 PHE A N 1
ATOM 2131 C CA . PHE A 1 269 ? 7.260 -16.485 7.500 1.00 98.31 269 PHE A CA 1
ATOM 2132 C C . PHE A 1 269 ? 7.987 -16.398 8.846 1.00 98.31 269 PHE A C 1
ATOM 2134 O O . PHE A 1 269 ? 8.892 -17.173 9.147 1.00 98.31 269 PHE A O 1
ATOM 2141 N N . ASP A 1 270 ? 7.593 -15.429 9.664 1.00 97.69 270 ASP A N 1
ATOM 2142 C CA . ASP A 1 270 ? 8.097 -15.231 11.015 1.00 97.69 270 ASP A CA 1
ATOM 2143 C C . ASP A 1 270 ? 7.053 -15.754 11.999 1.00 97.69 270 ASP A C 1
ATOM 2145 O O . ASP A 1 270 ? 6.231 -15.010 12.544 1.00 97.69 270 ASP A O 1
ATOM 2149 N N . GLU A 1 271 ? 7.087 -17.069 12.211 1.00 97.62 271 GLU A N 1
ATOM 2150 C CA . GLU A 1 271 ? 6.152 -17.782 13.082 1.00 97.62 271 GLU A CA 1
ATOM 2151 C C . GLU A 1 271 ? 6.135 -17.200 14.501 1.00 97.62 271 GLU A C 1
ATOM 2153 O O . GLU A 1 271 ? 5.075 -17.037 15.113 1.00 97.62 271 GLU A O 1
ATOM 2158 N N . LYS A 1 272 ? 7.304 -16.815 15.026 1.00 97.62 272 LYS A N 1
ATOM 2159 C CA . LYS A 1 272 ? 7.413 -16.220 16.359 1.00 97.62 272 LYS A CA 1
ATOM 2160 C C . LYS A 1 272 ? 6.692 -14.880 16.410 1.00 97.62 272 LYS A C 1
ATOM 2162 O O . LYS A 1 272 ? 5.924 -14.636 17.339 1.00 97.62 272 LYS A O 1
ATOM 2167 N N . TYR A 1 273 ? 6.915 -14.002 15.438 1.00 93.44 273 TYR A N 1
ATOM 2168 C CA . TYR A 1 273 ? 6.234 -12.711 15.382 1.00 93.44 273 TYR A CA 1
ATOM 2169 C C . TYR A 1 273 ? 4.725 -12.867 15.159 1.00 93.44 273 TYR A C 1
ATOM 2171 O O . TYR A 1 273 ? 3.931 -12.171 15.799 1.00 93.44 273 TYR A O 1
ATOM 2179 N N . TRP A 1 274 ? 4.324 -13.818 14.314 1.00 93.00 274 TRP A N 1
ATOM 2180 C CA . TRP A 1 274 ? 2.923 -14.130 14.066 1.00 93.00 274 TRP A CA 1
ATOM 2181 C C . TRP A 1 274 ? 2.198 -14.562 15.344 1.00 93.00 274 TRP A C 1
ATOM 2183 O O . TRP A 1 274 ? 1.213 -13.941 15.746 1.00 93.00 274 TRP A O 1
ATOM 2193 N N . THR A 1 275 ? 2.717 -15.594 16.010 1.00 94.25 275 THR A N 1
ATOM 2194 C CA . THR A 1 275 ? 2.088 -16.218 17.183 1.00 94.25 275 THR A CA 1
ATOM 2195 C C . THR A 1 275 ? 2.095 -15.317 18.413 1.00 94.25 275 THR A C 1
ATOM 2197 O O . THR A 1 275 ? 1.124 -15.307 19.166 1.00 94.25 275 THR A O 1
ATOM 2200 N N . THR A 1 276 ? 3.159 -14.536 18.619 1.00 90.88 276 THR A N 1
ATOM 2201 C CA . THR A 1 276 ? 3.316 -13.730 19.842 1.00 90.88 276 THR A CA 1
ATOM 2202 C C . THR A 1 276 ? 2.752 -12.318 19.730 1.00 90.88 276 THR A C 1
ATOM 2204 O O . THR A 1 276 ? 2.323 -11.767 20.742 1.00 90.88 276 THR A O 1
ATOM 2207 N N . ILE A 1 277 ? 2.736 -11.721 18.531 1.00 85.81 277 ILE A N 1
ATOM 2208 C CA . ILE A 1 277 ? 2.354 -10.314 18.343 1.00 85.81 277 ILE A CA 1
ATOM 2209 C C . ILE A 1 277 ? 1.127 -10.176 17.445 1.00 85.81 277 ILE A C 1
ATOM 2211 O O . ILE A 1 277 ? 0.138 -9.569 17.856 1.00 85.81 277 ILE A O 1
ATOM 2215 N N . MET A 1 278 ? 1.176 -10.708 16.220 1.00 85.62 278 MET A N 1
ATOM 2216 C CA . MET A 1 278 ? 0.144 -10.415 15.220 1.00 85.62 278 MET A CA 1
ATOM 2217 C C . MET A 1 278 ? -1.189 -11.087 15.540 1.00 85.62 278 MET A C 1
ATOM 2219 O O . MET A 1 278 ? -2.196 -10.396 15.672 1.00 85.62 278 MET A O 1
ATOM 2223 N N . LEU A 1 279 ? -1.210 -12.413 15.692 1.00 87.12 279 LEU A N 1
ATOM 2224 C CA . LEU A 1 279 ? -2.444 -13.167 15.902 1.00 87.12 279 LEU A CA 1
ATOM 2225 C C . LEU A 1 279 ? -3.189 -12.736 17.181 1.00 87.12 279 LEU A C 1
ATOM 2227 O O . LEU A 1 279 ? -4.393 -12.484 17.083 1.00 87.12 279 LEU A O 1
ATOM 2231 N N . PRO A 1 280 ? -2.531 -12.558 18.348 1.00 84.94 280 PRO A N 1
ATOM 2232 C CA . PRO A 1 280 ? -3.202 -12.044 19.542 1.00 84.94 280 PRO A CA 1
ATOM 2233 C C . PRO A 1 280 ? -3.796 -10.644 19.343 1.00 84.94 280 PRO A C 1
ATOM 2235 O O . PRO A 1 280 ? -4.926 -10.394 19.762 1.00 84.94 280 PRO A O 1
ATOM 2238 N N . ALA A 1 281 ? -3.074 -9.739 18.670 1.00 76.69 281 ALA A N 1
ATOM 2239 C CA . ALA A 1 281 ? -3.558 -8.386 18.403 1.00 76.69 281 ALA A CA 1
ATOM 2240 C C . ALA A 1 281 ? -4.763 -8.384 17.449 1.00 76.69 281 ALA A C 1
ATOM 2242 O O . ALA A 1 281 ? -5.745 -7.686 17.704 1.00 76.69 281 ALA A O 1
ATOM 2243 N N . ILE A 1 282 ? -4.711 -9.188 16.381 1.00 79.56 282 ILE A N 1
ATOM 2244 C CA . ILE A 1 282 ? -5.813 -9.314 15.424 1.00 79.56 282 ILE A CA 1
ATOM 2245 C C . ILE A 1 282 ? -7.050 -9.902 16.105 1.00 79.56 282 ILE A C 1
ATOM 2247 O O . ILE A 1 282 ? -8.143 -9.357 15.965 1.00 79.56 282 ILE A O 1
ATOM 2251 N N . ARG A 1 283 ? -6.878 -10.986 16.869 1.00 83.12 283 ARG A N 1
ATOM 2252 C CA . ARG A 1 283 ? -7.969 -11.639 17.595 1.00 83.12 283 ARG A CA 1
ATOM 2253 C C . ARG A 1 283 ? -8.625 -10.681 18.584 1.00 83.12 283 ARG A C 1
ATOM 2255 O O . ARG A 1 283 ? -9.840 -10.524 18.547 1.00 83.12 283 ARG A O 1
ATOM 2262 N N . CYS A 1 284 ? -7.820 -9.997 19.398 1.00 79.25 284 CYS A N 1
ATOM 2263 C CA . CYS A 1 284 ? -8.312 -8.999 20.341 1.00 79.25 284 CYS A CA 1
ATOM 2264 C C . CYS A 1 284 ? -9.144 -7.937 19.618 1.00 79.25 284 CYS A C 1
ATOM 2266 O O . CYS A 1 284 ? -10.278 -7.684 20.011 1.00 79.25 284 CYS A O 1
ATOM 2268 N N . PHE A 1 285 ? -8.643 -7.368 18.519 1.00 75.25 285 PHE A N 1
ATOM 2269 C CA . PHE A 1 285 ? -9.382 -6.362 17.759 1.00 75.25 285 PHE A CA 1
ATOM 2270 C C . PHE A 1 285 ? -10.689 -6.897 17.160 1.00 75.25 285 PHE A C 1
ATOM 2272 O O . PHE A 1 285 ? -11.720 -6.229 17.246 1.00 75.25 285 PHE A O 1
ATOM 2279 N N . PHE A 1 286 ? -10.667 -8.104 16.591 1.00 76.25 286 PHE A N 1
ATOM 2280 C CA . PHE A 1 286 ? -11.867 -8.725 16.047 1.00 76.25 286 PHE A CA 1
ATOM 2281 C C . PHE A 1 286 ? -12.928 -8.934 17.134 1.00 76.25 286 PHE A C 1
ATOM 2283 O O . PHE A 1 286 ? -14.051 -8.466 16.982 1.00 76.25 286 PHE A O 1
ATOM 2290 N N . GLU A 1 287 ? -12.562 -9.564 18.250 1.00 82.19 287 GLU A N 1
ATOM 2291 C CA . GLU A 1 287 ? -13.485 -9.895 19.343 1.00 82.19 287 GLU A CA 1
ATOM 2292 C C . GLU A 1 287 ? -14.028 -8.651 20.062 1.00 82.19 287 GLU A C 1
ATOM 2294 O O . GLU A 1 287 ? -15.169 -8.653 20.518 1.00 82.19 287 GLU A O 1
ATOM 2299 N N . THR A 1 288 ? -13.238 -7.577 20.154 1.00 76.50 288 THR A N 1
ATOM 2300 C CA . THR A 1 288 ? -13.612 -6.375 20.923 1.00 76.50 288 THR A CA 1
ATOM 2301 C C . THR A 1 288 ? -14.274 -5.279 20.094 1.00 76.50 288 THR A C 1
ATOM 2303 O O . THR A 1 288 ? -15.039 -4.494 20.648 1.00 76.50 288 THR A O 1
ATOM 2306 N N . HIS A 1 289 ? -14.003 -5.205 18.787 1.00 74.00 289 HIS A N 1
ATOM 2307 C CA . HIS A 1 289 ? -14.501 -4.120 17.933 1.00 74.00 289 HIS A CA 1
ATOM 2308 C C . HIS A 1 289 ? -15.343 -4.635 16.767 1.00 74.00 289 HIS A C 1
ATOM 2310 O O . HIS A 1 289 ? -16.445 -4.139 16.547 1.00 74.00 289 HIS A O 1
ATOM 2316 N N . ILE A 1 290 ? -14.850 -5.628 16.022 1.00 73.50 290 ILE A N 1
ATOM 2317 C CA . ILE A 1 290 ? -15.501 -6.063 14.779 1.00 73.50 290 ILE A CA 1
ATOM 2318 C C . ILE A 1 290 ? -16.718 -6.945 15.054 1.00 73.50 290 ILE A C 1
ATOM 2320 O O . ILE A 1 290 ? -17.807 -6.638 14.581 1.00 73.50 290 ILE A O 1
ATOM 2324 N N . ALA A 1 291 ? -16.561 -8.016 15.830 1.00 75.81 291 ALA A N 1
ATOM 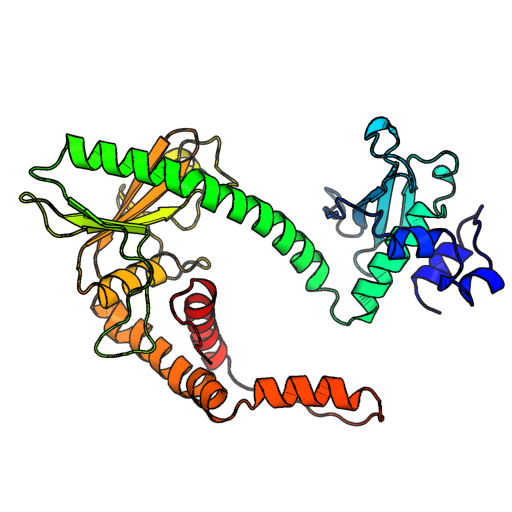2325 C CA . ALA A 1 291 ? -17.649 -8.937 16.133 1.00 75.81 291 ALA A CA 1
ATOM 2326 C C . ALA A 1 291 ? -18.819 -8.245 16.860 1.00 75.81 291 ALA A C 1
ATOM 2328 O O . ALA A 1 291 ? -19.958 -8.439 16.432 1.00 75.81 291 ALA A O 1
ATOM 2329 N N . PRO A 1 292 ? -18.597 -7.381 17.875 1.00 79.00 292 PRO A N 1
ATOM 2330 C CA . PRO A 1 292 ? -19.687 -6.629 18.487 1.00 79.00 292 PRO A CA 1
ATOM 2331 C C . PRO A 1 292 ? -20.393 -5.706 17.494 1.00 79.00 292 PRO A C 1
ATOM 2333 O O . PRO A 1 292 ? -21.617 -5.604 17.540 1.00 79.00 292 PRO A O 1
ATOM 2336 N N . GLU A 1 293 ? -19.661 -5.060 16.581 1.00 79.19 293 GLU A N 1
ATOM 2337 C CA . GLU A 1 293 ? -20.277 -4.194 15.573 1.00 79.19 293 GLU A CA 1
ATOM 2338 C C . GLU A 1 293 ? -21.106 -4.986 14.559 1.00 79.19 293 GLU A C 1
ATOM 2340 O O . GLU A 1 293 ? -22.215 -4.567 14.248 1.00 79.19 293 GLU A O 1
ATOM 2345 N N . ILE A 1 294 ? -20.636 -6.150 14.101 1.00 71.94 294 ILE A N 1
ATOM 2346 C CA . ILE A 1 294 ? -21.414 -7.036 13.218 1.00 71.94 294 ILE A CA 1
ATOM 2347 C C . ILE A 1 294 ? -22.715 -7.473 13.905 1.00 71.94 294 ILE A C 1
ATOM 2349 O O . ILE A 1 294 ? -23.783 -7.429 13.303 1.00 71.94 294 ILE A O 1
ATOM 2353 N N . LEU A 1 295 ? -22.640 -7.873 15.177 1.00 79.12 295 LEU A N 1
ATOM 2354 C CA . LEU A 1 295 ? -23.788 -8.426 15.902 1.00 79.12 295 LEU A CA 1
ATOM 2355 C C . LEU A 1 295 ? -24.801 -7.365 16.341 1.00 79.12 295 LEU A C 1
ATOM 2357 O O . LEU A 1 295 ? -26.000 -7.627 16.357 1.00 79.12 295 LEU A O 1
ATOM 2361 N N . THR A 1 296 ? -24.327 -6.190 16.756 1.00 79.88 296 THR A N 1
ATOM 2362 C CA . THR A 1 296 ? -25.182 -5.167 17.382 1.00 79.88 296 THR A CA 1
ATOM 2363 C C . THR A 1 296 ? -25.478 -3.988 16.465 1.00 79.88 296 THR A C 1
ATOM 2365 O O . THR A 1 296 ? -26.422 -3.238 16.722 1.00 79.88 296 THR A O 1
ATOM 2368 N N . GLY A 1 297 ? -24.658 -3.781 15.429 1.00 73.19 297 GLY A N 1
ATOM 2369 C CA . GLY A 1 297 ? -24.697 -2.596 14.579 1.00 73.19 297 GLY A CA 1
ATOM 2370 C C . GLY A 1 297 ? -24.622 -1.297 15.375 1.00 73.19 297 GLY A C 1
ATOM 2371 O O . GLY A 1 297 ? -25.205 -0.305 14.952 1.00 73.19 297 GLY A O 1
ATOM 2372 N N . ARG A 1 298 ? -24.025 -1.290 16.576 1.00 75.56 298 ARG A N 1
ATOM 2373 C CA . ARG A 1 298 ? -24.121 -0.160 17.508 1.00 75.56 298 ARG A CA 1
ATOM 2374 C C . ARG A 1 298 ? -23.583 1.128 16.890 1.00 75.56 298 ARG A C 1
ATOM 2376 O O . ARG A 1 298 ? -24.214 2.172 17.051 1.00 75.56 298 ARG A O 1
ATOM 2383 N N . LEU A 1 299 ? -22.444 1.078 16.202 1.00 67.00 299 LEU A N 1
ATOM 2384 C CA . LEU A 1 299 ? -21.862 2.244 15.541 1.00 67.00 299 LEU A CA 1
ATOM 2385 C C . LEU A 1 299 ? -22.713 2.656 14.344 1.00 67.00 299 LEU A C 1
ATOM 2387 O O . LEU A 1 299 ? -23.019 3.839 14.221 1.00 67.00 299 LEU A O 1
ATOM 2391 N N . LYS A 1 300 ? -23.149 1.706 13.509 1.00 66.56 300 LYS A N 1
ATOM 2392 C CA . LYS A 1 300 ? -24.056 1.988 12.387 1.00 66.56 300 LYS A CA 1
ATOM 2393 C C . LYS A 1 300 ? -25.350 2.661 12.858 1.00 66.56 300 LYS A C 1
ATOM 2395 O O . LYS A 1 300 ? -25.668 3.759 12.419 1.00 66.56 300 LYS A O 1
ATOM 2400 N N . ASN A 1 301 ? -26.025 2.066 13.835 1.00 66.12 301 ASN A N 1
ATOM 2401 C CA . ASN A 1 301 ? -27.255 2.579 14.427 1.00 66.12 301 ASN A CA 1
ATOM 2402 C C . ASN A 1 301 ? -27.033 3.936 15.101 1.00 66.12 301 ASN A C 1
ATOM 2404 O O . ASN A 1 301 ? -27.887 4.809 14.986 1.00 66.12 301 ASN A O 1
ATOM 2408 N N . SER A 1 302 ? -25.893 4.153 15.770 1.00 65.00 302 SER A N 1
ATOM 2409 C CA . SER A 1 302 ? -25.533 5.453 16.353 1.00 65.00 302 SER A CA 1
ATOM 2410 C C . SER A 1 302 ? -25.291 6.531 15.292 1.00 65.00 302 SER A C 1
ATOM 2412 O O . SER A 1 302 ? -25.589 7.695 15.546 1.00 65.00 302 SER A O 1
ATOM 2414 N N . LEU A 1 303 ? -24.733 6.180 14.132 1.00 56.59 303 LEU A N 1
ATOM 2415 C CA . LEU A 1 303 ? -24.531 7.111 13.020 1.00 56.59 303 LEU A CA 1
ATOM 2416 C C . LEU A 1 303 ? -25.868 7.435 12.340 1.00 56.59 303 LEU A C 1
ATOM 2418 O O . LEU A 1 303 ? -26.180 8.606 12.130 1.00 56.59 303 LEU A O 1
ATOM 2422 N N . ASP A 1 304 ? -26.695 6.416 12.106 1.00 55.59 304 ASP A N 1
ATOM 2423 C CA . ASP A 1 304 ? -28.015 6.553 11.484 1.00 55.59 304 ASP A CA 1
ATOM 2424 C C . ASP A 1 304 ? -28.992 7.333 12.385 1.00 55.59 304 ASP A C 1
ATOM 2426 O O . ASP A 1 304 ? -29.811 8.124 11.912 1.00 55.59 304 ASP A O 1
ATOM 2430 N N . SER A 1 305 ? -28.893 7.178 13.708 1.00 52.25 305 SER A N 1
ATOM 2431 C CA . SER A 1 305 ? -29.681 7.976 14.658 1.00 52.25 305 SER A CA 1
ATOM 2432 C C . SER A 1 305 ? -29.164 9.411 14.802 1.00 52.25 305 SER A C 1
ATOM 2434 O O . SER A 1 305 ? -29.974 10.318 14.963 1.00 52.25 305 SER A O 1
ATOM 2436 N N . GLN A 1 306 ? -27.863 9.678 14.639 1.00 47.56 306 GLN A N 1
ATOM 2437 C CA . GLN A 1 306 ? -27.336 11.053 14.598 1.00 47.56 306 GLN A CA 1
ATOM 2438 C C . GLN A 1 306 ? -27.740 11.831 13.336 1.00 47.56 306 GLN A C 1
ATOM 2440 O O . GLN A 1 306 ? -27.841 13.059 13.392 1.00 47.56 306 GLN A O 1
ATOM 2445 N N . ASP A 1 307 ? -28.003 11.155 12.216 1.00 40.53 307 ASP A N 1
ATOM 2446 C CA . ASP A 1 307 ? -28.554 11.802 11.020 1.00 40.53 307 ASP A CA 1
ATOM 2447 C C . ASP A 1 307 ? -30.074 12.023 11.107 1.00 40.53 307 ASP A C 1
ATOM 2449 O O . ASP A 1 307 ? -30.563 13.009 10.561 1.00 40.53 307 ASP A O 1
ATOM 2453 N N . ASN A 1 308 ? -30.800 11.217 11.892 1.00 38.19 308 ASN A N 1
ATOM 2454 C CA . ASN A 1 308 ? -32.222 11.445 12.200 1.00 38.19 308 ASN A CA 1
ATOM 2455 C C . ASN A 1 308 ? -32.468 12.471 13.329 1.00 38.19 308 ASN A C 1
ATOM 2457 O O . ASN A 1 308 ? -33.546 13.055 13.410 1.00 38.19 308 ASN A O 1
ATOM 2461 N N . VAL A 1 309 ? -31.484 12.725 14.199 1.00 43.56 309 VAL A N 1
ATOM 2462 C CA . VAL A 1 309 ? -31.601 13.675 15.326 1.00 43.56 309 VAL A CA 1
ATOM 2463 C C . VAL A 1 309 ? -31.219 15.113 14.936 1.00 43.56 309 VAL A C 1
ATOM 24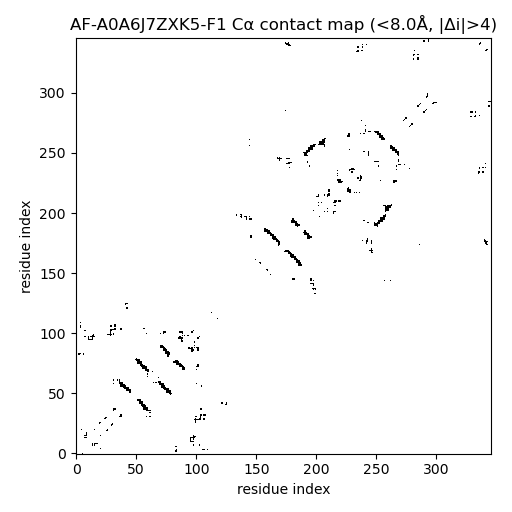65 O O . VAL A 1 309 ? -31.535 16.045 15.665 1.00 43.56 309 VAL A O 1
ATOM 2468 N N . LYS A 1 310 ? -30.653 15.375 13.747 1.00 37.03 310 LYS A N 1
ATOM 2469 C CA . LYS A 1 310 ? -30.391 16.762 13.292 1.00 37.03 310 LYS A CA 1
ATOM 2470 C C . LYS A 1 310 ? -31.647 17.614 13.038 1.00 37.03 310 LYS A C 1
ATOM 2472 O O . LYS A 1 310 ? -31.491 18.815 12.826 1.00 37.03 310 LYS A O 1
ATOM 2477 N N . ASP A 1 311 ? -32.847 17.040 13.147 1.00 40.16 311 ASP A N 1
ATOM 2478 C CA . ASP A 1 311 ? -34.118 17.779 13.171 1.00 40.16 311 ASP A CA 1
ATOM 2479 C C . ASP A 1 311 ? -34.660 18.092 14.583 1.00 40.16 311 ASP A C 1
ATOM 2481 O O . ASP A 1 311 ? -35.662 18.801 14.683 1.00 40.16 311 ASP A O 1
ATOM 2485 N N . LYS A 1 312 ? -34.027 17.657 15.689 1.00 34.19 312 LYS A N 1
ATOM 2486 C CA . LYS A 1 312 ? -34.419 18.082 17.053 1.00 34.19 312 LYS A CA 1
ATOM 2487 C C . LYS A 1 312 ? -33.221 18.255 17.998 1.00 34.19 312 LYS A C 1
ATOM 2489 O O . LYS A 1 312 ? -32.293 17.465 18.035 1.00 34.19 312 LYS A O 1
ATOM 2494 N N . GLU A 1 313 ? -33.253 19.364 18.725 1.00 36.72 313 GLU A N 1
ATOM 2495 C CA . GLU A 1 313 ? -32.133 20.090 19.334 1.00 36.72 313 GLU A CA 1
ATOM 2496 C C . GLU A 1 313 ? -31.253 19.386 20.396 1.00 36.72 313 GLU A C 1
ATOM 2498 O O . GLU A 1 313 ? -31.715 18.563 21.173 1.00 36.72 313 GLU A O 1
ATOM 2503 N N . LYS A 1 314 ? -29.989 19.864 20.422 1.00 38.19 314 LYS A N 1
ATOM 2504 C CA . LYS A 1 314 ? -29.043 20.228 21.516 1.00 38.19 314 LYS A CA 1
ATOM 2505 C C . LYS A 1 314 ? -29.043 19.537 22.901 1.00 38.19 314 LYS A C 1
ATOM 2507 O O . LYS A 1 314 ? -30.070 19.341 23.533 1.00 38.19 314 LYS A O 1
ATOM 2512 N N . SER A 1 315 ? -27.807 19.526 23.441 1.00 29.14 315 SER A N 1
ATOM 2513 C CA . SER A 1 315 ? -27.317 19.264 24.822 1.00 29.14 315 SER A CA 1
ATOM 2514 C C . SER A 1 315 ? -26.954 17.791 25.094 1.00 29.14 315 SER A C 1
ATOM 2516 O O . SER A 1 315 ? -27.599 16.909 24.549 1.00 29.14 315 SER A O 1
ATOM 2518 N N . ASP A 1 316 ? -25.917 17.406 25.843 1.00 27.48 316 ASP A N 1
ATOM 2519 C CA . ASP A 1 316 ? -24.809 18.090 26.523 1.00 27.48 316 ASP A CA 1
ATOM 2520 C C . ASP A 1 316 ? -23.638 17.079 26.701 1.00 27.48 316 ASP A C 1
ATOM 2522 O O . ASP A 1 316 ? -23.768 15.898 26.386 1.00 27.48 316 ASP A O 1
ATOM 2526 N N . SER A 1 317 ? -22.499 17.584 27.169 1.00 33.66 317 SER A N 1
ATOM 2527 C CA . SER A 1 317 ? -21.151 17.007 27.360 1.00 33.66 317 SER A CA 1
ATOM 2528 C C . SER A 1 317 ? -20.954 15.653 28.092 1.00 33.66 317 SER A C 1
ATOM 2530 O O . SER A 1 317 ? -21.738 15.253 28.947 1.00 33.66 317 SER A O 1
ATOM 2532 N N . SER A 1 318 ? -19.816 14.978 27.834 1.00 26.09 318 SER A N 1
ATOM 2533 C CA . SER A 1 318 ? -18.713 14.753 28.812 1.00 26.09 318 SER A CA 1
ATOM 2534 C C . SER A 1 318 ? -17.615 13.812 28.267 1.00 26.09 318 SER A C 1
ATOM 2536 O O . SER A 1 318 ? -17.880 12.894 27.492 1.00 26.09 318 SER A O 1
ATOM 2538 N N . GLU A 1 319 ? -16.363 14.109 28.628 1.00 33.84 319 GLU A N 1
ATOM 2539 C CA . GLU A 1 319 ? -15.132 13.370 28.305 1.00 33.84 319 GLU A CA 1
ATOM 2540 C C . GLU A 1 319 ? -14.950 12.149 29.220 1.00 33.84 319 GLU A C 1
ATOM 2542 O O . GLU A 1 319 ? -15.316 12.227 30.388 1.00 33.84 319 GLU A O 1
ATOM 2547 N N . ASP A 1 320 ? -14.268 11.093 28.754 1.00 27.02 320 ASP A N 1
ATOM 2548 C CA . ASP A 1 320 ? -13.285 10.448 29.632 1.00 27.02 320 ASP A CA 1
ATOM 2549 C C . ASP A 1 320 ? -12.137 9.744 28.890 1.00 27.02 320 ASP A C 1
ATOM 2551 O O . ASP A 1 320 ? -12.248 9.235 27.771 1.00 27.02 320 ASP A O 1
ATOM 2555 N N . SER A 1 321 ? -11.009 9.785 29.580 1.00 35.22 321 SER A N 1
ATOM 2556 C CA . SER A 1 321 ? -9.663 9.343 29.274 1.00 35.22 321 SER A CA 1
ATOM 2557 C C . SER A 1 321 ? -9.488 7.827 29.408 1.00 35.22 321 SER A C 1
ATOM 2559 O O . SER A 1 321 ? -9.992 7.214 30.341 1.00 35.22 321 SER A O 1
ATOM 2561 N N . THR A 1 322 ? -8.731 7.196 28.501 1.00 29.12 322 THR A N 1
ATOM 2562 C CA . THR A 1 322 ? -7.907 6.006 28.805 1.00 29.12 322 THR A CA 1
ATOM 2563 C C . THR A 1 322 ? -7.016 5.582 27.627 1.00 29.12 322 THR A C 1
ATOM 2565 O O . THR A 1 322 ? -7.440 5.507 26.477 1.00 29.12 322 THR A O 1
ATOM 2568 N N . ASN A 1 323 ? -5.799 5.164 27.992 1.00 34.97 323 ASN A N 1
ATOM 2569 C CA . ASN A 1 323 ? -4.997 4.093 27.385 1.00 34.97 323 ASN A CA 1
ATOM 2570 C C . ASN A 1 323 ? -4.026 4.389 26.226 1.00 34.97 323 ASN A C 1
ATOM 2572 O O . ASN A 1 323 ? -4.251 4.091 25.053 1.00 34.97 323 ASN A O 1
ATOM 2576 N N . GLU A 1 324 ? -2.803 4.725 26.630 1.00 31.41 324 GLU A N 1
ATOM 2577 C CA . GLU A 1 324 ? -1.565 4.615 25.846 1.00 31.41 324 GLU A CA 1
ATOM 2578 C C . GLU A 1 324 ? -1.234 3.165 25.403 1.00 31.41 324 GLU A C 1
ATOM 2580 O O . GLU A 1 324 ? -0.563 2.944 24.393 1.00 31.41 324 GLU A O 1
ATOM 2585 N N . SER A 1 325 ? -1.777 2.151 26.090 1.00 30.03 325 SER A N 1
ATOM 2586 C CA . SER A 1 325 ? -1.706 0.728 25.710 1.00 30.03 325 SER A CA 1
ATOM 2587 C C . SER A 1 325 ? -2.694 0.346 24.592 1.00 30.03 325 SER A C 1
ATOM 2589 O O . SER A 1 325 ? -2.345 -0.424 23.693 1.00 30.03 325 SER A O 1
ATOM 2591 N N . MET A 1 326 ? -3.891 0.947 24.579 1.00 29.64 326 MET A N 1
ATOM 2592 C CA . MET A 1 326 ? -4.881 0.814 23.498 1.00 29.64 326 MET A CA 1
ATOM 2593 C C . MET A 1 326 ? -4.391 1.483 22.211 1.00 29.64 326 MET A C 1
ATOM 2595 O O . MET A 1 326 ? -4.690 1.001 21.123 1.00 29.64 326 MET A O 1
ATOM 2599 N N . LEU A 1 327 ? -3.576 2.539 22.312 1.00 30.89 327 LEU A N 1
ATOM 2600 C CA . LEU A 1 327 ? -2.993 3.224 21.154 1.00 30.89 327 LEU A CA 1
ATOM 2601 C C . LEU A 1 327 ? -2.037 2.325 20.347 1.00 30.89 327 LEU A C 1
ATOM 2603 O O . LEU A 1 327 ? -2.083 2.341 19.116 1.00 30.89 327 LEU A O 1
ATOM 2607 N N . LYS A 1 328 ? -1.213 1.492 21.003 1.00 32.09 328 LYS A N 1
ATOM 2608 C CA . LYS A 1 328 ? -0.311 0.550 20.307 1.00 32.09 328 LYS A CA 1
ATOM 2609 C C . LYS A 1 328 ? -1.066 -0.611 19.647 1.00 32.09 328 LYS A C 1
ATOM 2611 O O . LYS A 1 328 ? -0.765 -0.951 18.503 1.00 32.09 328 LYS A O 1
ATOM 2616 N N . LEU A 1 329 ? -2.066 -1.175 20.328 1.00 34.75 329 LEU A N 1
ATOM 2617 C CA . LEU A 1 329 ? -2.930 -2.237 19.788 1.00 34.75 329 LEU A CA 1
ATOM 2618 C C . LEU A 1 329 ? -3.829 -1.720 18.652 1.00 34.75 329 LEU A C 1
ATOM 2620 O O . LEU A 1 329 ? -3.925 -2.350 17.600 1.00 34.75 329 LEU A O 1
ATOM 2624 N N . GLY A 1 330 ? -4.403 -0.527 18.818 1.00 30.81 330 GLY A N 1
ATOM 2625 C CA . GLY A 1 330 ? -5.218 0.153 17.815 1.00 30.81 330 GLY A CA 1
ATOM 2626 C C . GLY A 1 330 ? -4.438 0.515 16.551 1.00 30.81 330 GLY A C 1
ATOM 2627 O O . GLY A 1 330 ? -4.974 0.398 15.451 1.00 30.81 330 GLY A O 1
ATOM 2628 N N . PHE A 1 331 ? -3.155 0.882 16.660 1.00 35.59 331 PHE A N 1
ATOM 2629 C CA . PHE A 1 331 ? -2.315 1.179 15.492 1.00 35.59 331 PHE A CA 1
ATOM 2630 C C . PHE A 1 331 ? -2.030 -0.066 14.639 1.00 35.59 331 PHE A C 1
ATOM 2632 O O . PHE A 1 331 ? -2.065 0.003 13.410 1.00 35.59 331 PHE A O 1
ATOM 2639 N N . ILE A 1 332 ? -1.792 -1.212 15.282 1.00 37.09 332 ILE A N 1
ATOM 2640 C CA . ILE A 1 332 ? -1.589 -2.502 14.610 1.00 37.09 332 ILE A CA 1
ATOM 2641 C C . ILE A 1 332 ? -2.900 -2.975 13.958 1.00 37.09 332 ILE A C 1
ATOM 2643 O O . ILE A 1 332 ? -2.918 -3.293 12.771 1.00 37.09 332 ILE A O 1
ATOM 2647 N N . ALA A 1 333 ? -4.016 -2.919 14.687 1.00 35.38 333 ALA A N 1
ATOM 2648 C CA . ALA A 1 333 ? -5.342 -3.267 14.180 1.00 35.38 333 ALA A CA 1
ATOM 2649 C C . ALA A 1 333 ? -5.801 -2.403 12.991 1.00 35.38 333 ALA A C 1
ATOM 2651 O O . ALA A 1 333 ? -6.318 -2.914 11.997 1.00 35.38 333 ALA A O 1
ATOM 2652 N N . THR A 1 334 ? -5.545 -1.092 13.049 1.00 34.94 334 THR A N 1
ATOM 2653 C CA . THR A 1 334 ? -5.873 -0.156 11.964 1.00 34.94 334 THR A CA 1
ATOM 2654 C C . THR A 1 334 ? -5.096 -0.485 10.686 1.00 34.94 334 THR A C 1
ATOM 2656 O O . THR A 1 334 ? -5.646 -0.361 9.593 1.00 34.94 334 THR A O 1
ATOM 2659 N N . LYS A 1 335 ? -3.845 -0.960 10.789 1.00 41.38 335 LYS A N 1
ATOM 2660 C CA . LYS A 1 335 ? -3.086 -1.438 9.621 1.00 41.38 335 LYS A CA 1
ATOM 2661 C C . LYS A 1 335 ? -3.733 -2.676 8.994 1.00 41.38 335 LYS A C 1
ATOM 2663 O O . LYS A 1 335 ? -3.823 -2.741 7.772 1.00 41.38 335 LYS A O 1
ATOM 2668 N N . PHE A 1 336 ? -4.236 -3.617 9.791 1.00 41.22 336 PHE A N 1
ATOM 2669 C CA . PHE A 1 336 ? -4.896 -4.813 9.258 1.00 41.22 336 PHE A CA 1
ATOM 2670 C C . PHE A 1 336 ? -6.187 -4.487 8.490 1.00 41.22 336 PHE A C 1
ATOM 2672 O O . PHE A 1 336 ? -6.402 -5.014 7.400 1.00 41.22 336 PHE A O 1
ATOM 2679 N N . VAL A 1 337 ? -6.999 -3.548 8.984 1.00 37.50 337 VAL A N 1
ATOM 2680 C CA . VAL A 1 337 ? -8.207 -3.091 8.273 1.00 37.50 337 VAL A CA 1
ATOM 2681 C C . VAL A 1 337 ? -7.853 -2.281 7.015 1.00 37.50 337 VAL A C 1
ATOM 2683 O O . VAL A 1 337 ? -8.405 -2.519 5.945 1.00 37.50 337 VAL A O 1
ATOM 2686 N N . LEU A 1 338 ? -6.895 -1.348 7.096 1.00 32.88 338 LEU A N 1
ATOM 2687 C CA . LEU A 1 338 ? -6.526 -0.478 5.965 1.00 32.88 338 LEU A CA 1
ATOM 2688 C C . LEU A 1 338 ? -5.820 -1.205 4.812 1.00 32.88 338 LEU A C 1
ATOM 2690 O O . LEU A 1 338 ? -5.862 -0.724 3.678 1.00 32.88 338 LEU A O 1
ATOM 2694 N N . HIS A 1 339 ? -5.162 -2.333 5.086 1.00 42.75 339 HIS A N 1
ATOM 2695 C CA . HIS A 1 339 ? -4.444 -3.125 4.084 1.00 42.75 339 HIS A CA 1
ATOM 2696 C C . HIS A 1 339 ? -5.225 -4.356 3.590 1.00 42.75 339 HIS A C 1
ATOM 2698 O O . HIS A 1 339 ? -4.645 -5.193 2.899 1.00 42.75 339 HIS A O 1
ATOM 2704 N N . GLY A 1 340 ? -6.530 -4.439 3.892 1.00 40.19 340 GLY A N 1
ATOM 2705 C CA . GLY A 1 340 ? -7.422 -5.491 3.388 1.00 40.19 340 GLY A CA 1
ATOM 2706 C C . GLY A 1 340 ? -7.194 -6.865 4.024 1.00 40.19 340 GLY A C 1
ATOM 2707 O O . GLY A 1 340 ? -7.505 -7.879 3.412 1.00 40.19 340 GLY A O 1
ATOM 2708 N N . VAL A 1 341 ? -6.613 -6.902 5.227 1.00 42.03 341 VAL A N 1
ATOM 2709 C CA . VAL A 1 341 ? -6.356 -8.138 5.986 1.00 42.03 341 VAL A CA 1
ATOM 2710 C C . VAL A 1 341 ? -7.561 -8.528 6.859 1.00 42.03 341 VAL A C 1
ATOM 2712 O O . VAL A 1 341 ? -7.763 -9.697 7.184 1.00 42.03 341 VAL A O 1
ATOM 2715 N N . LEU A 1 342 ? -8.391 -7.544 7.213 1.00 35.44 342 LEU A N 1
ATOM 2716 C CA . LEU A 1 342 ? -9.667 -7.716 7.902 1.00 35.44 342 LEU A CA 1
ATOM 2717 C C . LEU A 1 342 ? -10.744 -6.952 7.122 1.00 35.44 342 LEU A C 1
ATOM 2719 O O . LEU A 1 342 ? -10.706 -5.722 7.080 1.00 35.44 342 LEU A O 1
ATOM 2723 N N . GLU A 1 343 ? -11.702 -7.661 6.526 1.00 35.03 343 GLU A N 1
ATOM 2724 C CA . GLU A 1 343 ? -12.929 -7.060 5.987 1.00 35.03 343 GLU A CA 1
ATOM 2725 C C . GLU A 1 343 ? -14.139 -7.495 6.814 1.00 35.03 343 GLU A C 1
ATOM 2727 O O . GLU A 1 343 ? -14.328 -8.677 7.106 1.00 35.03 343 GLU A O 1
ATOM 2732 N N . VAL A 1 344 ? -14.966 -6.513 7.171 1.00 29.45 344 VAL A N 1
ATOM 2733 C CA . VAL A 1 344 ? -16.279 -6.710 7.788 1.00 29.45 344 VAL A CA 1
ATOM 2734 C C . VAL A 1 344 ? -17.253 -7.056 6.664 1.00 29.45 344 VAL A C 1
ATOM 2736 O O . VAL A 1 344 ? -17.571 -6.188 5.851 1.00 29.45 344 VAL A O 1
ATOM 2739 N N . ILE A 1 345 ? -17.704 -8.310 6.585 1.00 28.58 345 ILE A N 1
ATOM 2740 C CA . ILE A 1 345 ? -18.908 -8.624 5.805 1.00 28.58 345 ILE A CA 1
ATOM 2741 C C . ILE A 1 345 ? -20.119 -8.334 6.709 1.00 28.58 345 ILE A C 1
ATOM 2743 O O . ILE A 1 345 ? -20.088 -8.777 7.860 1.00 28.58 345 ILE A O 1
ATOM 2747 N N . PRO A 1 346 ? -21.123 -7.575 6.226 1.00 26.08 346 PRO A N 1
ATOM 2748 C CA . PRO A 1 346 ? -22.384 -7.341 6.929 1.00 26.08 346 PRO A CA 1
ATOM 2749 C C . PRO A 1 346 ? -23.129 -8.615 7.322 1.00 26.08 346 PRO A C 1
ATOM 2751 O O . PRO A 1 346 ? -23.081 -9.592 6.538 1.00 26.08 346 PRO A O 1
#

Nearest PDB structures (foldseek):
  4ic1-assembly1_D  TM=5.458E-01  e=2.012E-03  Saccharolobus solfataricus P2
  4ic1-assembly1_J  TM=5.081E-01  e=3.036E-03  Saccharolobus solfataricus P2
  4ic1-assembly1_K  TM=4.160E-01  e=6.514E-03  Saccharolobus solfataricus P2
  8ow1-assembly1_P  TM=2.633E-01  e=1.092E-01  Saccharomyces cerevisiae

Foldseek 3Di:
DPLLLVVQPPQPDHPDDPVCVVVVCPDLLVVQQVLVQKAPFAKAQDPPDPFKIKTKIWGDDPPDPDPVPIKIKIWIAGPVVRHTPFIAIPDPCRVSRHDSPNSNVSVVVVVVVVVDDPPVVSVVVVCVVVVVVQVVQFVVCLVVLVVVVVVVCVVPAAPKDKDQPAKFAAPVHRQFIAGFRIWMDGPPDFIETEDEHEGPQCQPPDVVVCVVVCVPVQWDADPNAIAGDPPDLLCPLVRVLSVCNRVVHFWYWYWYDHNVDIDIHIRGHDVVCCVPPQVVLQVCCCVPPQVCCLVPVVVVVVVVVVVVCVVPDDDDDDDDDDDPPVVVSVSSNVSCVVVVRGDRDD

Solvent-accessible surface area (backbone atoms only — not comparable to full-atom values): 19393 Å² total; per-residue (Å²): 128,61,70,61,60,56,50,39,58,68,33,95,60,36,87,49,46,76,69,51,61,72,48,37,78,76,32,69,14,36,49,40,45,75,70,60,30,66,40,78,74,43,78,43,78,40,88,97,40,91,53,41,30,34,39,34,31,32,34,52,52,98,88,54,94,58,72,89,66,49,30,47,36,39,34,33,27,30,65,83,78,67,44,72,74,46,42,42,36,72,49,99,60,10,88,35,41,34,32,46,69,49,43,15,53,45,51,51,50,47,53,58,45,74,71,66,56,79,81,62,41,67,58,43,52,54,44,52,54,50,46,48,53,40,47,52,46,26,66,64,41,48,60,56,44,49,55,52,51,51,54,54,48,54,75,75,45,48,79,60,45,79,43,69,75,49,79,44,61,20,91,88,46,74,69,39,35,24,61,49,66,28,42,37,40,36,84,75,51,77,53,31,39,33,44,77,42,44,53,63,94,45,31,87,34,39,41,66,57,28,34,76,71,57,73,37,72,57,44,44,76,55,95,91,37,65,35,66,34,72,89,36,96,82,35,59,44,62,50,50,48,45,33,26,62,47,72,72,41,55,39,28,34,45,33,36,36,30,83,58,39,76,39,78,30,71,46,65,55,53,64,68,56,38,68,72,50,48,51,55,46,49,50,51,43,38,66,71,51,49,51,52,35,69,76,64,34,55,65,60,52,53,52,57,47,56,69,64,39,75,83,58,83,87,86,82,89,86,87,86,88,86,56,81,67,55,51,60,52,47,54,55,41,50,43,35,45,77,70,56,34,39,72,87,76,130

Sequence (346 aa):
MSMVKKYLLNCQVSEYNQTSLRQYKLTRAYQHLDAKHLNNVSYNPIVNSDTFGAVKASCLPSQSSEKAKTKYLHIILDQHTSEPYGAFCTCTVGLTQACSHIGALLFLLAEVVSRGRIYQKIRLLQKIYAVGQIRKWGLKHEITASKQVTKLYEATHTNPEIVQPGLLVDRTYSYLRASPDAIMTCDCHDTTVIEIKCPYSCRYLTPTVAVCEKKITYVGIEKENMVLVKGHQYGYYEKIQTQLNVCKENNAKLVVWTTKGLLTIDVPFDEKYWTTIMLPAIRCFFETHIAPEILTGRLKNSLDSQDNVKDKEKSDSSEDSTNESMLKLGFIATKFVLHGVLEVIP

InterPro domains:
  IPR007527 Zinc finger, SWIM-type [PS50966] (73-110)
  IPR011335 Restriction endonuclease type II-like [SSF52980] (134-291)
  IPR011604 PD-(D/E)XK endonuclease-like domain superfamily [G3DSA:3.90.320.10] (118-292)
  IPR019080 YqaJ viral recombinase [PF09588] (136-208)

Organism: Mytilus coruscus (NCBI:txid42192)